Protein AF-A0A1F4TWG5-F1 (afdb_monomer)

Mean predicted aligned error: 4.15 Å

pLDDT: mean 94.38, std 5.53, range [50.0, 98.56]

Foldseek 3Di:
DFADQPAPCAPFFPPDPRSRHDQVVVQVVVVVVVCVVPVPDDRDDDQPDPFQQFFKDKWFFAQVLATGGAGPVRHHDRDQDGRRHDPLVSVLVNVVSVVCVVVQDGDDPRHFWTIWMWGAAPADQAIEIETEGQDPDDDVQVVVCVVCVVRHQKYWYAYDVDPDRDSDHHTDDMDGDQWTWYDALNFIATGGSPFDDDRGRSVRNVVLVVCCVVQVEAQAFEEEEECCFLNRNQLSCQVHYVAYEYEHQDPVSQVRNVVSCVRRVRPRYYYDHRHPVVCVVPDPDPGPYYHYDDPPVDDDD

Solvent-accessible surface area (backbone atoms only — not comparable to full-atom values): 16820 Å² total; per-residue (Å²): 128,80,37,82,46,87,54,95,53,60,91,49,44,79,78,59,90,58,51,43,41,51,71,66,55,50,51,50,58,51,39,58,56,44,40,76,77,37,77,86,61,75,83,78,81,77,63,96,57,92,49,46,45,39,32,60,49,72,26,32,42,18,67,82,38,31,40,17,41,44,33,93,84,68,47,56,43,66,54,74,70,56,67,40,38,39,69,70,55,31,50,53,50,50,51,48,34,51,50,26,52,77,69,60,55,14,7,60,103,69,37,49,38,40,27,44,31,41,38,40,33,88,75,37,102,24,24,26,40,36,42,30,23,53,54,94,70,90,71,73,56,66,64,52,33,71,73,38,55,93,75,26,57,12,38,25,36,26,35,30,78,59,93,65,97,61,88,56,54,54,77,78,50,69,44,82,33,62,44,33,42,35,58,57,81,93,38,56,38,77,42,47,74,78,57,90,70,75,47,35,57,74,51,45,40,51,49,53,49,51,49,47,64,76,62,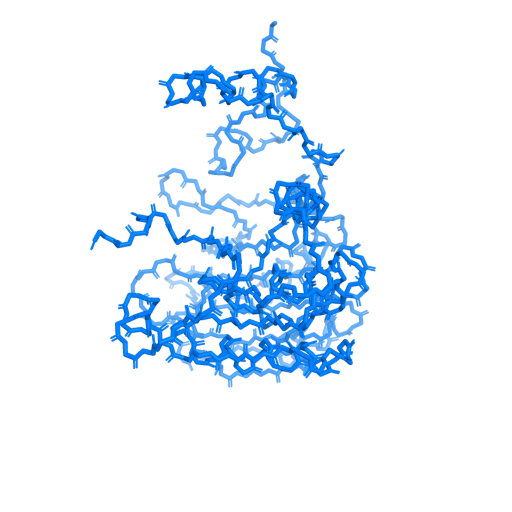61,75,41,61,81,32,32,36,35,20,36,56,26,49,57,28,70,63,45,60,70,47,38,91,48,31,53,31,25,38,32,24,24,58,53,60,73,32,46,53,45,21,51,52,28,29,56,73,60,71,48,82,45,64,48,76,47,81,31,51,60,77,58,48,63,72,75,44,92,76,86,57,74,44,77,47,78,61,61,60,95,91,50,77,86,131

Radius of gyration: 20.95 Å; Cα contacts (8 Å, |Δi|>4): 571; chains: 1; bounding box: 54×44×55 Å

Secondary structure (DSSP, 8-state):
-PPPPS-TTTTTSSS-TTTTS-HHHHHHHHHHHHHHH-TTPPPPPPPS-SSS-B-EEEEEE-TTS-EEEE-TTSPEEE-S--TTS-HHHHHHHHHHHHHHHHTT--BSSS-BEEEEEEEE-SSSS-EEEEEEESSS----HHHHHHHHTTT-SEEEEEE--SSS--S--EEEEEEE-SEEEEEETTEEEEEETTS---SBHHHHHHHHHHHHHHH---TT-EEEEET-TTTHHHHHHHTTSSEEEEEES-HHHHHHHHHHHHHTT--SEEEEES-HHHHHHHS----SEEEE---TT-S--

Structure (mmCIF, N/CA/C/O backbone):
data_AF-A0A1F4TWG5-F1
#
_entry.id   AF-A0A1F4TWG5-F1
#
loop_
_atom_site.group_PDB
_atom_site.id
_atom_site.type_symbol
_atom_site.label_atom_id
_atom_site.label_alt_id
_atom_site.label_comp_id
_atom_site.label_asym_id
_atom_site.label_entity_id
_atom_site.label_seq_id
_atom_site.pdbx_PDB_ins_code
_atom_site.Cartn_x
_atom_site.Cartn_y
_atom_site.Cartn_z
_atom_site.occupancy
_atom_site.B_iso_or_equiv
_atom_site.auth_seq_id
_atom_site.auth_comp_id
_atom_site.auth_asym_id
_atom_site.auth_atom_id
_atom_site.pdbx_PDB_model_num
ATOM 1 N N . MET A 1 1 ? 22.350 23.093 10.637 1.00 50.00 1 MET A N 1
ATOM 2 C CA . MET A 1 1 ? 22.899 23.187 9.259 1.00 50.00 1 MET A CA 1
ATOM 3 C C . MET A 1 1 ? 22.195 22.126 8.431 1.00 50.00 1 MET A C 1
ATOM 5 O O . MET A 1 1 ? 21.983 21.057 8.990 1.00 50.00 1 MET A O 1
ATOM 9 N N . PRO A 1 2 ? 21.806 22.388 7.171 1.00 70.12 2 PRO A N 1
ATOM 10 C CA . PRO A 1 2 ? 21.097 21.393 6.368 1.00 70.12 2 PRO A CA 1
ATOM 11 C C . PRO A 1 2 ? 21.925 20.107 6.254 1.00 70.12 2 PRO A C 1
ATOM 13 O O . PRO A 1 2 ? 23.123 20.157 5.970 1.00 70.12 2 PRO A O 1
ATOM 16 N N . GLN A 1 3 ? 21.288 18.967 6.514 1.00 86.06 3 GLN A N 1
ATOM 17 C CA . GLN A 1 3 ? 21.914 17.657 6.390 1.00 86.06 3 GLN A CA 1
ATOM 18 C C . GLN A 1 3 ? 22.109 17.330 4.905 1.00 86.06 3 GLN A C 1
ATOM 20 O O . GLN A 1 3 ? 21.237 17.599 4.076 1.00 86.06 3 GLN A O 1
ATOM 25 N N . GLN A 1 4 ? 23.239 16.711 4.555 1.00 91.62 4 GLN A N 1
ATOM 26 C CA . GLN A 1 4 ? 23.408 16.157 3.217 1.00 91.62 4 GLN A CA 1
ATOM 27 C C . GLN A 1 4 ? 22.440 14.973 3.035 1.00 91.62 4 GLN A C 1
ATOM 29 O O . GLN A 1 4 ? 22.526 14.003 3.795 1.00 91.62 4 GLN A O 1
ATOM 34 N N . PRO A 1 5 ? 21.527 15.018 2.048 1.00 94.12 5 PRO A N 1
ATOM 35 C CA . PRO A 1 5 ? 20.563 13.950 1.851 1.00 94.12 5 PRO A CA 1
ATOM 36 C C . PRO A 1 5 ? 21.281 12.653 1.451 1.00 94.12 5 PRO A C 1
ATOM 38 O O . PRO A 1 5 ? 22.107 12.674 0.537 1.00 94.12 5 PRO A O 1
ATOM 41 N N . PRO A 1 6 ? 20.960 11.507 2.079 1.00 94.38 6 PRO A N 1
ATOM 42 C CA . PRO A 1 6 ? 21.632 10.242 1.780 1.00 94.38 6 PRO A CA 1
ATOM 43 C C . PRO A 1 6 ? 21.227 9.661 0.419 1.00 94.38 6 PRO A C 1
ATOM 45 O O . PRO A 1 6 ? 21.932 8.822 -0.137 1.00 94.38 6 PRO A O 1
ATOM 48 N N . CYS A 1 7 ? 20.080 10.074 -0.127 1.00 95.44 7 CYS A N 1
ATOM 49 C CA . CYS A 1 7 ? 19.615 9.623 -1.432 1.00 95.44 7 CYS A CA 1
ATOM 50 C C . CYS A 1 7 ? 20.254 10.461 -2.551 1.00 95.44 7 CYS A C 1
ATOM 52 O O . CYS A 1 7 ? 20.014 11.672 -2.601 1.00 95.44 7 CYS A O 1
ATOM 54 N N . PRO A 1 8 ? 20.954 9.844 -3.522 1.00 94.94 8 PRO A N 1
ATOM 55 C CA . PRO A 1 8 ? 21.564 10.574 -4.637 1.00 94.94 8 PRO A CA 1
ATOM 56 C C . PRO A 1 8 ? 20.527 11.190 -5.593 1.00 94.94 8 PRO A C 1
ATOM 58 O O . PRO A 1 8 ? 20.862 12.029 -6.425 1.00 94.94 8 PRO A O 1
ATOM 61 N N . TYR A 1 9 ? 19.257 10.790 -5.481 1.00 95.00 9 TYR A N 1
ATOM 62 C CA . TYR A 1 9 ? 18.153 11.280 -6.309 1.00 95.00 9 TYR A CA 1
ATOM 63 C C . TYR A 1 9 ? 17.340 12.402 -5.642 1.00 95.00 9 TYR A C 1
ATOM 65 O O . TYR A 1 9 ? 16.304 12.809 -6.182 1.00 95.00 9 TYR A O 1
ATOM 73 N N . PHE A 1 10 ? 17.761 12.882 -4.465 1.00 94.56 10 PHE A N 1
ATOM 74 C CA . PHE A 1 10 ? 17.077 13.953 -3.740 1.00 94.56 10 PHE A CA 1
ATOM 75 C C . PHE A 1 10 ? 16.897 15.213 -4.604 1.00 94.56 10 PHE A C 1
ATOM 77 O O . PHE A 1 10 ? 17.731 15.543 -5.445 1.00 94.56 10 PHE A O 1
ATOM 84 N N . GLY A 1 11 ? 15.765 15.903 -4.440 1.00 90.31 11 GLY A N 1
ATOM 85 C CA . GLY A 1 11 ? 15.411 17.105 -5.209 1.00 90.31 11 GLY A CA 1
ATOM 86 C C . GLY A 1 11 ? 14.925 16.846 -6.643 1.00 90.31 11 GLY A C 1
ATOM 87 O O . GLY A 1 11 ? 14.206 17.681 -7.199 1.00 90.31 11 GLY A O 1
ATOM 88 N N . ARG A 1 12 ? 15.250 15.682 -7.221 1.00 92.25 12 ARG A N 1
ATOM 89 C CA . ARG A 1 12 ? 14.760 15.233 -8.535 1.00 92.25 12 ARG A CA 1
ATOM 90 C C . ARG A 1 12 ? 13.598 14.253 -8.413 1.00 92.25 12 ARG A C 1
ATOM 92 O O . ARG A 1 12 ? 12.578 14.430 -9.072 1.00 92.25 12 ARG A O 1
ATOM 99 N N . CYS A 1 13 ? 13.759 13.230 -7.576 1.00 89.94 13 CYS A N 1
ATOM 100 C CA . CYS A 1 13 ? 12.729 12.237 -7.296 1.00 89.94 13 CYS A CA 1
ATOM 101 C C . CYS A 1 13 ? 11.592 12.862 -6.476 1.00 89.94 13 CYS A C 1
ATOM 103 O O . CYS A 1 13 ? 11.842 13.472 -5.437 1.00 89.94 13 CYS A O 1
ATOM 105 N N . GLY A 1 14 ? 10.342 12.671 -6.908 1.00 79.81 14 GLY A N 1
ATOM 106 C CA . GLY A 1 14 ? 9.154 13.226 -6.246 1.00 79.81 14 GLY A CA 1
ATOM 107 C C . GLY A 1 14 ? 8.772 12.589 -4.901 1.00 79.81 14 GLY A C 1
ATOM 108 O O . GLY A 1 14 ? 7.702 12.891 -4.385 1.00 79.81 14 GLY A O 1
ATOM 109 N N . GLY A 1 15 ? 9.592 11.689 -4.346 1.00 82.25 15 GLY A N 1
ATOM 110 C CA . GLY A 1 15 ? 9.253 10.916 -3.145 1.00 82.25 15 GLY A CA 1
ATOM 111 C C . GLY A 1 15 ? 9.623 11.578 -1.811 1.00 82.25 15 GLY A C 1
ATOM 112 O O . GLY A 1 15 ? 8.766 11.781 -0.957 1.00 82.25 15 GLY A O 1
ATOM 113 N N . CYS A 1 16 ? 10.908 11.876 -1.590 1.00 92.12 16 CYS A N 1
ATOM 114 C CA . CYS A 1 16 ? 11.453 12.173 -0.255 1.00 92.12 16 CYS A CA 1
ATOM 115 C C . CYS A 1 16 ? 11.874 13.642 -0.108 1.00 92.12 16 CYS A C 1
ATOM 117 O O . CYS A 1 16 ? 13.058 13.956 -0.190 1.00 92.12 16 CYS A O 1
ATOM 119 N N . ALA A 1 17 ? 10.915 14.542 0.121 1.00 92.19 17 ALA A N 1
ATOM 120 C CA . ALA A 1 17 ? 11.150 15.991 0.088 1.00 92.19 17 ALA A CA 1
ATOM 121 C C . ALA A 1 17 ? 11.986 16.562 1.253 1.00 92.19 17 ALA A C 1
ATOM 123 O O . ALA A 1 17 ? 12.555 17.634 1.095 1.00 92.19 17 ALA A O 1
ATOM 124 N N . LEU A 1 18 ? 12.078 15.860 2.390 1.00 94.25 18 LEU A N 1
ATOM 125 C CA . LEU A 1 18 ? 12.696 16.383 3.621 1.00 94.25 18 LEU A CA 1
ATOM 126 C C . LEU A 1 18 ? 14.019 15.699 4.009 1.00 94.25 18 LEU A C 1
ATOM 128 O O . LEU A 1 18 ? 14.498 15.858 5.126 1.00 94.25 18 LEU A O 1
ATOM 132 N N . GLN A 1 19 ? 14.627 14.914 3.114 1.00 93.94 19 GLN A N 1
ATOM 133 C CA . GLN A 1 19 ? 15.889 14.213 3.411 1.00 93.94 19 GLN A CA 1
ATOM 134 C C . GLN A 1 19 ? 17.101 15.140 3.601 1.00 93.94 19 GLN A C 1
ATOM 136 O O . GLN A 1 19 ? 18.154 14.665 4.011 1.00 93.94 19 GLN A O 1
ATOM 141 N N . ASN A 1 20 ? 16.969 16.436 3.313 1.00 94.44 20 ASN A N 1
ATOM 142 C CA . ASN A 1 20 ? 17.967 17.466 3.612 1.00 94.44 20 ASN A CA 1
ATOM 143 C C . ASN A 1 20 ? 17.860 18.039 5.043 1.00 94.44 20 ASN A C 1
ATOM 145 O O . ASN A 1 20 ? 18.585 18.975 5.385 1.00 94.44 20 ASN A O 1
ATOM 149 N N . SER A 1 21 ? 16.950 17.513 5.862 1.00 94.31 21 SER A N 1
ATOM 150 C CA . SER A 1 21 ? 16.796 17.842 7.279 1.00 94.31 21 SER A CA 1
ATOM 151 C C . SER A 1 21 ? 17.056 16.608 8.132 1.00 94.31 21 SER A C 1
ATOM 153 O O . SER A 1 21 ? 16.728 15.485 7.730 1.00 94.31 21 SER A O 1
ATOM 155 N N . THR A 1 22 ? 17.593 16.828 9.331 1.00 95.38 22 THR A N 1
ATOM 156 C CA . THR A 1 22 ? 17.685 15.778 10.352 1.00 95.38 22 THR A CA 1
ATOM 157 C C . THR A 1 22 ? 16.298 15.251 10.697 1.00 95.38 22 THR A C 1
ATOM 159 O O . THR A 1 22 ? 15.295 15.935 10.504 1.00 95.38 22 THR A O 1
ATOM 162 N N . TYR A 1 23 ? 16.212 14.015 11.189 1.00 95.81 23 TYR A N 1
ATOM 163 C CA . TYR A 1 23 ? 14.908 13.421 11.474 1.00 95.81 23 TYR A CA 1
ATOM 164 C C . TYR A 1 23 ? 14.118 14.208 12.526 1.00 95.81 23 TYR A C 1
ATOM 166 O O . TYR A 1 23 ? 12.917 14.386 12.356 1.00 95.81 23 TYR A O 1
ATOM 174 N N . GLU A 1 24 ? 14.791 14.745 13.547 1.00 95.81 24 GLU A N 1
ATOM 175 C CA . GLU A 1 24 ? 14.145 15.595 14.553 1.00 95.81 24 GLU A CA 1
ATOM 176 C C . GLU A 1 24 ? 13.579 16.870 13.921 1.00 95.81 24 GLU A C 1
ATOM 178 O O . GLU A 1 24 ? 12.397 17.153 14.071 1.00 95.81 24 GLU A O 1
ATOM 183 N N . GLU A 1 25 ? 14.358 17.561 13.080 1.00 96.38 25 GLU A N 1
ATOM 184 C CA . GLU A 1 25 ? 13.866 18.731 12.340 1.00 96.38 25 GLU A CA 1
ATOM 185 C C . GLU A 1 25 ? 12.676 18.376 11.429 1.00 96.38 25 GLU A C 1
ATOM 187 O O . GLU A 1 25 ? 11.776 19.193 11.247 1.00 96.38 25 GLU A O 1
ATOM 192 N N . GLN A 1 26 ? 12.632 17.168 10.851 1.00 96.56 26 GLN A N 1
ATOM 193 C CA . GLN A 1 26 ? 11.466 16.714 10.080 1.00 96.56 26 GLN A CA 1
ATOM 194 C C . GLN A 1 26 ? 10.226 16.560 10.964 1.00 96.56 26 GLN A C 1
ATOM 196 O O . GLN A 1 26 ? 9.118 16.864 10.516 1.00 96.56 26 GLN A O 1
ATOM 201 N N . LEU A 1 27 ? 10.387 16.046 12.185 1.00 97.38 27 LEU A N 1
ATOM 202 C CA . LEU A 1 27 ? 9.298 15.929 13.149 1.00 97.38 27 LEU A CA 1
ATOM 203 C C . LEU A 1 27 ? 8.858 17.311 13.637 1.00 97.38 27 LEU A C 1
ATOM 205 O O . LEU A 1 27 ? 7.660 17.550 13.734 1.00 97.38 27 LEU A O 1
ATOM 209 N N . ASP A 1 28 ? 9.784 18.232 13.891 1.00 97.25 28 ASP A N 1
ATOM 210 C CA . ASP A 1 28 ? 9.491 19.607 14.316 1.00 97.25 28 ASP A CA 1
ATOM 211 C C . ASP A 1 28 ? 8.751 20.394 13.237 1.00 97.25 28 ASP A C 1
ATOM 213 O O . ASP A 1 28 ? 7.731 21.022 13.510 1.00 97.25 28 ASP A O 1
ATOM 217 N N . GLN A 1 29 ? 9.199 20.299 11.981 1.00 96.62 29 GLN A N 1
ATOM 218 C CA . GLN A 1 29 ? 8.519 20.932 10.848 1.00 96.62 29 GLN A CA 1
ATOM 219 C C . GLN A 1 29 ? 7.082 20.424 10.695 1.00 96.62 29 GLN A C 1
ATOM 221 O O . GLN A 1 29 ? 6.175 21.210 10.427 1.00 96.62 29 GLN A O 1
ATOM 226 N N . LYS A 1 30 ? 6.855 19.116 10.870 1.00 97.06 30 LYS A N 1
ATOM 227 C CA . LYS A 1 30 ? 5.503 18.543 10.830 1.00 97.06 30 LYS A CA 1
ATOM 228 C C . LYS A 1 30 ? 4.676 18.967 12.040 1.00 97.06 30 LYS A C 1
ATOM 230 O O . LYS A 1 30 ? 3.503 19.275 11.865 1.00 97.06 30 LYS A O 1
ATOM 235 N N . GLN A 1 31 ? 5.277 19.006 13.228 1.00 97.81 31 GLN A N 1
ATOM 236 C CA . GLN A 1 31 ? 4.601 19.430 14.451 1.00 97.81 31 GLN A CA 1
ATOM 237 C C . GLN A 1 31 ? 4.117 20.866 14.332 1.00 97.81 31 GLN A C 1
ATOM 239 O O . GLN A 1 31 ? 2.950 21.116 14.576 1.00 97.81 31 GLN A O 1
ATOM 244 N N . ALA A 1 32 ? 4.957 21.777 13.839 1.00 96.94 32 ALA A N 1
ATOM 245 C CA . ALA A 1 32 ? 4.578 23.173 13.659 1.00 96.94 32 ALA A CA 1
ATOM 246 C C . ALA A 1 32 ? 3.341 23.345 12.755 1.00 96.94 32 ALA A C 1
ATOM 248 O O . ALA A 1 32 ? 2.522 24.227 12.994 1.00 96.94 32 ALA A O 1
ATOM 249 N N . VAL A 1 33 ? 3.180 22.497 11.728 1.00 97.19 33 VAL A N 1
ATOM 250 C CA . VAL A 1 33 ? 1.968 22.485 10.887 1.00 97.19 33 VAL A CA 1
ATOM 251 C C . VAL A 1 33 ? 0.760 21.960 11.663 1.00 97.19 33 VAL A C 1
ATOM 253 O O . VAL A 1 33 ? -0.334 22.501 11.524 1.00 97.19 33 VAL A O 1
ATOM 256 N N . ILE A 1 34 ? 0.942 20.913 12.469 1.00 97.31 34 ILE A N 1
ATOM 257 C CA . ILE A 1 34 ? -0.127 20.349 13.294 1.00 97.31 34 ILE A CA 1
ATOM 258 C C . ILE A 1 34 ? -0.561 21.340 14.378 1.00 97.31 34 ILE A C 1
ATOM 260 O O . ILE A 1 34 ? -1.753 21.586 14.478 1.00 97.31 34 ILE A O 1
ATOM 264 N N . ASP A 1 35 ? 0.362 21.978 15.095 1.00 96.88 35 ASP A N 1
ATOM 265 C CA . ASP A 1 35 ? 0.068 22.951 16.157 1.00 96.88 35 ASP A CA 1
ATOM 266 C C . ASP A 1 35 ? -0.711 24.166 15.625 1.00 96.88 35 ASP A C 1
ATOM 268 O O . ASP A 1 35 ? -1.576 24.711 16.307 1.00 96.88 35 ASP A O 1
ATOM 272 N N . GLN A 1 36 ? -0.450 24.581 14.378 1.00 97.25 36 GLN A N 1
ATOM 273 C CA . GLN A 1 36 ? -1.211 25.651 13.720 1.00 97.25 36 GLN A CA 1
ATOM 274 C C . GLN A 1 36 ? -2.674 25.273 13.459 1.00 97.25 36 GLN A C 1
ATOM 276 O O . GLN A 1 36 ? -3.541 26.146 13.454 1.00 97.25 36 GLN A O 1
ATOM 281 N N . LEU A 1 37 ? -2.946 23.993 13.201 1.00 96.50 37 LEU A N 1
ATOM 282 C CA . LEU A 1 37 ? -4.287 23.480 12.910 1.00 96.50 37 LEU A CA 1
ATOM 283 C C . LEU A 1 37 ? -5.005 22.996 14.179 1.00 96.50 37 LEU A C 1
ATOM 285 O O . LEU A 1 37 ? -6.227 23.096 14.271 1.00 96.50 37 LEU A O 1
ATOM 289 N N . PHE A 1 38 ? -4.242 22.483 15.143 1.00 96.19 38 PHE A N 1
ATOM 290 C CA . PHE A 1 38 ? -4.681 21.823 16.367 1.00 96.19 38 PHE A CA 1
ATOM 291 C C . PHE A 1 38 ? -3.726 22.200 17.518 1.00 96.19 38 PHE A C 1
ATOM 293 O O . PHE A 1 38 ? -2.790 21.453 17.800 1.00 96.19 38 PHE A O 1
ATOM 300 N N . PRO A 1 39 ? -3.944 23.343 18.195 1.00 93.88 39 PRO A N 1
ATOM 301 C CA . PRO A 1 39 ? -3.014 23.865 19.204 1.00 93.88 39 PRO A CA 1
ATOM 302 C C . PRO A 1 39 ? -2.725 22.928 20.385 1.00 93.88 39 PRO A C 1
ATOM 304 O O . PRO A 1 39 ? -1.656 23.013 20.980 1.00 93.88 39 PRO A O 1
ATOM 307 N N . ASP A 1 40 ? -3.655 22.023 20.702 1.00 94.00 40 ASP A N 1
ATOM 308 C CA . ASP A 1 40 ? -3.536 21.058 21.803 1.00 94.00 40 ASP A CA 1
ATOM 309 C C . ASP A 1 40 ? -3.056 19.669 21.338 1.00 94.00 40 ASP A C 1
ATOM 311 O O . ASP A 1 40 ? -3.195 18.672 22.053 1.00 94.00 40 ASP A O 1
ATOM 315 N N . ALA A 1 41 ? -2.535 19.558 20.112 1.00 93.88 41 ALA A N 1
ATOM 316 C CA . ALA A 1 41 ? -2.055 18.290 19.587 1.00 93.88 41 ALA A CA 1
ATOM 317 C C . ALA A 1 41 ? -0.845 17.768 20.372 1.00 93.88 41 ALA A C 1
ATOM 319 O O . ALA A 1 41 ? 0.098 18.491 20.692 1.00 93.88 41 ALA A O 1
ATOM 320 N N . GLN A 1 42 ? -0.839 16.460 20.626 1.00 95.44 42 GLN A N 1
ATOM 321 C CA . GLN A 1 42 ? 0.323 15.792 21.200 1.00 95.44 42 GLN A CA 1
ATOM 322 C C . GLN A 1 42 ? 1.501 15.781 20.211 1.00 95.44 42 GLN A C 1
ATOM 324 O O . GLN A 1 42 ? 1.332 15.913 18.994 1.00 95.44 42 GLN A O 1
ATOM 329 N N . ARG A 1 43 ? 2.713 15.575 20.742 1.00 96.06 43 ARG A N 1
ATOM 330 C CA . ARG A 1 43 ? 3.934 15.429 19.940 1.00 96.06 43 ARG A CA 1
ATOM 331 C C . ARG A 1 43 ? 3.786 14.275 18.939 1.00 96.06 43 ARG A C 1
ATOM 333 O O . ARG A 1 43 ? 3.438 13.159 19.318 1.00 96.06 43 ARG A O 1
ATOM 340 N N . ILE A 1 44 ? 4.126 14.524 17.675 1.00 97.00 44 ILE A N 1
ATOM 341 C CA . ILE A 1 44 ? 4.178 13.508 16.622 1.00 97.00 44 ILE A CA 1
ATOM 342 C C . ILE A 1 44 ? 5.126 12.385 17.038 1.00 97.00 44 ILE A C 1
ATOM 344 O O . ILE A 1 44 ? 6.308 12.602 17.306 1.00 97.00 44 ILE A O 1
ATOM 348 N N . ILE A 1 45 ? 4.608 11.162 16.994 1.00 96.25 45 ILE A N 1
ATOM 349 C CA . ILE A 1 45 ? 5.388 9.952 17.221 1.00 96.25 45 ILE A CA 1
ATOM 350 C C . ILE A 1 45 ? 6.217 9.659 15.964 1.00 96.25 45 ILE A C 1
ATOM 352 O O . ILE A 1 45 ? 5.685 9.474 14.866 1.00 96.25 45 ILE A O 1
ATOM 356 N N . GLY A 1 46 ? 7.540 9.613 16.120 1.00 96.44 46 GLY A N 1
ATOM 357 C CA . GLY A 1 46 ? 8.456 9.249 15.044 1.00 96.44 46 GLY A CA 1
ATOM 358 C C . GLY A 1 46 ? 8.325 7.780 14.624 1.00 96.44 46 GLY A C 1
ATOM 359 O O . GLY A 1 46 ? 8.099 6.886 15.436 1.00 96.44 46 GLY A O 1
ATOM 360 N N . SER A 1 47 ? 8.527 7.512 13.335 1.00 95.75 47 SER A N 1
ATOM 361 C CA . SER A 1 47 ? 8.711 6.155 12.819 1.00 95.75 47 SER A CA 1
ATOM 362 C C . SER A 1 47 ? 9.987 5.553 13.397 1.00 95.75 47 SER A C 1
ATOM 364 O O . SER A 1 47 ? 11.060 6.146 13.281 1.00 95.75 47 SER A O 1
ATOM 366 N N . LYS A 1 48 ? 9.891 4.329 13.927 1.00 94.12 48 LYS A N 1
ATOM 367 C CA . LYS A 1 48 ? 11.058 3.575 14.417 1.00 94.12 48 LYS A CA 1
ATOM 368 C C . LYS A 1 48 ? 12.099 3.348 13.313 1.00 94.12 48 LYS A C 1
ATOM 370 O O . LYS A 1 48 ? 13.294 3.378 13.579 1.00 94.12 48 LYS A O 1
ATOM 375 N N . ASN A 1 49 ? 11.639 3.178 12.070 1.00 94.44 49 ASN A N 1
ATOM 376 C CA . ASN A 1 49 ? 12.483 2.980 10.893 1.00 94.44 49 ASN A CA 1
ATOM 377 C C . ASN A 1 49 ? 12.341 4.162 9.926 1.00 94.44 49 ASN A C 1
ATOM 379 O O . ASN A 1 49 ? 11.242 4.456 9.451 1.00 94.44 49 ASN A O 1
ATOM 383 N N . GLN A 1 50 ? 13.452 4.824 9.601 1.00 94.69 50 GLN A N 1
ATOM 384 C CA . GLN A 1 50 ? 13.487 5.956 8.656 1.00 94.69 50 GLN A CA 1
ATOM 385 C C . GLN A 1 50 ? 13.808 5.523 7.217 1.00 94.69 50 GLN A C 1
ATOM 387 O O . GLN A 1 50 ? 13.472 6.217 6.259 1.00 94.69 50 GLN A O 1
ATOM 392 N N . PHE A 1 51 ? 14.417 4.347 7.070 1.00 96.38 51 PHE A N 1
ATOM 393 C CA . PHE A 1 51 ? 14.786 3.718 5.805 1.00 96.38 51 PHE A CA 1
ATOM 394 C C . PHE A 1 51 ? 14.255 2.285 5.775 1.00 96.38 51 PHE A C 1
ATOM 396 O O . PHE A 1 51 ? 13.913 1.729 6.818 1.00 96.38 51 PHE A O 1
ATOM 403 N N . PHE A 1 52 ? 14.156 1.702 4.580 1.00 97.06 52 PHE A N 1
ATOM 404 C CA . PHE A 1 52 ? 13.749 0.307 4.346 1.00 97.06 52 PHE A CA 1
ATOM 405 C C . PHE A 1 52 ? 12.360 -0.084 4.893 1.00 97.06 52 PHE A C 1
ATOM 407 O O . PHE A 1 52 ? 11.995 -1.259 4.878 1.00 97.06 52 PHE A O 1
ATOM 414 N N . TYR A 1 53 ? 11.553 0.879 5.349 1.00 97.19 53 TYR A N 1
ATOM 415 C CA . TYR A 1 53 ? 10.244 0.628 5.957 1.00 97.19 53 TYR A CA 1
ATOM 416 C C . TYR A 1 53 ? 9.135 0.387 4.931 1.00 97.19 53 TYR A C 1
ATOM 418 O O . TYR A 1 53 ? 8.079 -0.135 5.283 1.00 97.19 53 TYR A O 1
ATOM 426 N N . ARG A 1 54 ? 9.330 0.811 3.677 1.00 97.69 54 ARG A N 1
ATOM 427 C CA . ARG A 1 54 ? 8.258 0.878 2.689 1.00 97.69 54 ARG A CA 1
ATOM 428 C C . ARG A 1 54 ? 8.024 -0.488 2.066 1.00 97.69 54 ARG A C 1
ATOM 430 O O . ARG A 1 54 ? 8.968 -1.132 1.629 1.00 97.69 54 ARG A O 1
ATOM 437 N N . ASN A 1 55 ? 6.773 -0.924 2.051 1.00 97.38 55 ASN A N 1
ATOM 438 C CA . ASN A 1 55 ? 6.369 -2.269 1.633 1.00 97.38 55 ASN A CA 1
ATOM 439 C C . ASN A 1 55 ? 5.746 -2.315 0.221 1.00 97.38 55 ASN A C 1
ATOM 441 O O . ASN A 1 55 ? 5.366 -3.374 -0.265 1.00 97.38 55 ASN A O 1
ATOM 445 N N . ARG A 1 56 ? 5.627 -1.155 -0.438 1.00 97.62 56 ARG A N 1
ATOM 446 C CA . ARG A 1 56 ? 5.083 -0.997 -1.788 1.00 97.62 56 ARG A CA 1
ATOM 447 C C . ARG A 1 56 ? 5.839 0.084 -2.549 1.00 97.62 56 ARG A C 1
ATOM 449 O O . ARG A 1 56 ? 5.972 1.211 -2.058 1.00 97.62 56 ARG A O 1
ATOM 456 N N . MET A 1 57 ? 6.249 -0.222 -3.772 1.00 96.50 57 MET A N 1
ATOM 457 C CA . MET A 1 57 ? 6.794 0.763 -4.702 1.00 96.50 57 MET A CA 1
ATOM 458 C C . MET A 1 57 ? 6.177 0.613 -6.079 1.00 96.50 57 MET A C 1
ATOM 460 O O . MET A 1 57 ? 6.018 -0.501 -6.566 1.00 96.50 57 MET A O 1
ATOM 464 N N . ASP A 1 58 ? 5.904 1.751 -6.707 1.00 96.19 58 ASP A N 1
ATOM 465 C CA . ASP A 1 58 ? 5.261 1.849 -8.008 1.00 96.19 58 ASP A CA 1
ATOM 466 C C . ASP A 1 58 ? 6.269 2.518 -8.955 1.00 96.19 58 ASP A C 1
ATOM 468 O O . ASP A 1 58 ? 6.303 3.745 -9.074 1.00 96.19 58 ASP A O 1
ATOM 472 N N . TYR A 1 59 ? 7.153 1.732 -9.574 1.00 96.00 59 TYR A N 1
ATOM 473 C CA . TYR A 1 59 ? 8.128 2.271 -10.522 1.00 96.00 59 TYR A CA 1
ATOM 474 C C . TYR A 1 59 ? 7.531 2.395 -11.914 1.00 96.00 59 TYR A C 1
ATOM 476 O O . TYR A 1 59 ? 6.872 1.483 -12.395 1.00 96.00 59 TYR A O 1
ATOM 484 N N . ALA A 1 60 ? 7.787 3.516 -12.574 1.00 95.44 60 ALA A N 1
ATOM 485 C CA . ALA A 1 60 ? 7.468 3.741 -13.970 1.00 95.44 60 ALA A CA 1
ATOM 486 C C . ALA A 1 60 ? 8.586 3.199 -14.867 1.00 95.44 60 ALA A C 1
ATOM 488 O O . ALA A 1 60 ? 9.770 3.375 -14.568 1.00 95.44 60 ALA A O 1
ATOM 489 N N . PHE A 1 61 ? 8.196 2.580 -15.977 1.00 95.56 61 PHE A N 1
ATOM 490 C CA . PHE A 1 61 ? 9.102 2.272 -17.079 1.00 95.56 61 PHE A CA 1
ATOM 491 C C . PHE A 1 61 ? 9.312 3.523 -17.940 1.00 95.56 61 PHE A C 1
ATOM 493 O O . PHE A 1 61 ? 8.366 4.276 -18.192 1.00 95.56 61 PHE A O 1
ATOM 500 N N . GLY A 1 62 ? 10.543 3.744 -18.397 1.00 94.06 62 GLY A N 1
ATOM 501 C CA . GLY A 1 62 ? 10.895 4.790 -19.353 1.00 94.06 62 GLY A CA 1
ATOM 502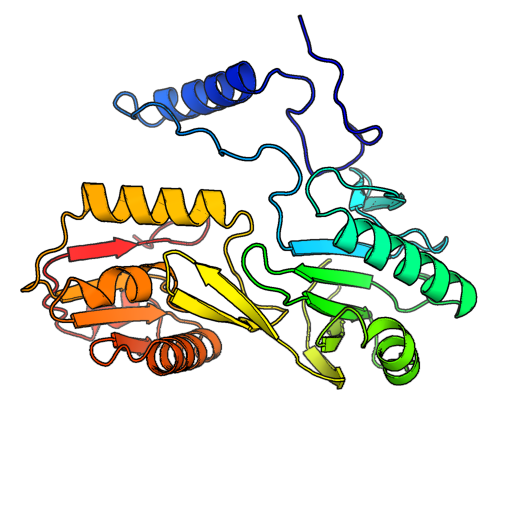 C C . GLY A 1 62 ? 11.162 4.263 -20.771 1.00 94.06 62 GLY A C 1
ATOM 503 O O . GLY A 1 62 ? 11.227 3.050 -20.994 1.00 94.06 62 GLY A O 1
ATOM 504 N N . PRO A 1 63 ? 11.309 5.174 -21.749 1.00 91.19 63 PRO A N 1
ATOM 505 C CA . PRO A 1 63 ? 11.557 4.825 -23.152 1.00 91.19 63 PRO A CA 1
ATOM 506 C C . PRO A 1 63 ? 12.964 4.276 -23.421 1.00 91.19 63 PRO A C 1
ATOM 508 O O . PRO A 1 63 ? 13.189 3.636 -24.442 1.00 91.19 63 PRO A O 1
ATOM 511 N N . ASP A 1 64 ? 13.897 4.506 -22.502 1.00 91.00 64 ASP A N 1
ATOM 512 C CA . ASP A 1 64 ? 15.301 4.085 -22.518 1.00 91.00 64 ASP A CA 1
ATOM 513 C C . ASP A 1 64 ? 15.560 2.868 -21.610 1.00 91.00 64 ASP A C 1
ATOM 515 O O . ASP A 1 64 ? 16.669 2.677 -21.111 1.00 91.00 64 ASP A O 1
ATOM 519 N N . PHE A 1 65 ? 14.523 2.063 -21.352 1.00 91.38 65 PHE A N 1
ATOM 520 C CA . PHE A 1 65 ? 14.540 0.941 -20.400 1.00 91.38 65 PHE A CA 1
ATOM 521 C C . PHE A 1 65 ? 14.858 1.349 -18.953 1.00 91.38 65 PHE A C 1
ATOM 523 O O . PHE A 1 65 ? 15.149 0.493 -18.112 1.00 91.38 65 PHE A O 1
ATOM 530 N N . SER A 1 66 ? 14.792 2.646 -18.633 1.00 93.69 66 SER A N 1
ATOM 531 C CA . SER A 1 66 ? 14.853 3.100 -17.250 1.00 93.69 66 SER A CA 1
ATOM 532 C C . SER A 1 66 ? 13.675 2.544 -16.454 1.00 93.69 66 SER A C 1
ATOM 534 O O . SER A 1 66 ? 12.561 2.378 -16.958 1.00 93.69 66 SER A O 1
ATOM 536 N N . LEU A 1 67 ? 13.934 2.251 -15.184 1.00 95.56 67 LEU A N 1
ATOM 537 C CA . LEU A 1 67 ? 12.915 1.841 -14.233 1.00 95.56 67 LEU A CA 1
ATOM 538 C C . LEU A 1 67 ? 13.127 2.641 -12.954 1.00 95.56 67 LEU A C 1
ATOM 540 O O . LEU A 1 67 ? 14.214 2.626 -12.372 1.00 95.56 67 LEU A O 1
ATOM 544 N N . GLY A 1 68 ? 12.112 3.388 -12.538 1.00 95.19 68 GLY A N 1
ATOM 545 C CA . GLY A 1 68 ? 12.226 4.208 -11.342 1.00 95.19 68 GLY A CA 1
ATOM 546 C C . GLY A 1 68 ? 11.057 5.156 -11.147 1.00 95.19 68 GLY A C 1
ATOM 547 O O . GLY A 1 68 ? 9.915 4.797 -11.404 1.00 95.19 68 GLY A O 1
ATOM 548 N N . LEU A 1 69 ? 11.308 6.353 -10.627 1.00 94.06 69 LEU A N 1
ATOM 549 C CA . LEU A 1 69 ? 10.248 7.288 -10.235 1.00 94.06 69 LEU A CA 1
ATOM 550 C C . LEU A 1 69 ? 10.197 8.491 -11.162 1.00 94.06 69 LEU A C 1
ATOM 552 O O . LEU A 1 69 ? 11.203 8.883 -11.753 1.00 94.06 69 LEU A O 1
ATOM 556 N N . ARG A 1 70 ? 9.013 9.096 -11.261 1.00 90.12 70 ARG A N 1
ATOM 557 C CA . ARG A 1 70 ? 8.841 10.304 -12.061 1.00 90.12 70 ARG A CA 1
ATOM 558 C C . ARG A 1 70 ? 9.533 11.505 -11.426 1.00 90.12 70 ARG A C 1
ATOM 560 O O . ARG A 1 70 ? 9.488 11.695 -10.207 1.00 90.12 70 ARG A O 1
ATOM 567 N N . ASP A 1 71 ? 10.145 12.321 -12.273 1.00 89.31 71 ASP A N 1
ATOM 568 C CA . ASP A 1 71 ? 10.578 13.667 -11.923 1.00 89.31 71 ASP A CA 1
ATOM 569 C C . ASP A 1 71 ? 9.425 14.682 -12.048 1.00 89.31 71 ASP A C 1
ATOM 571 O O . ASP A 1 71 ? 8.290 14.350 -12.407 1.00 89.31 71 ASP A O 1
ATOM 575 N N . LYS A 1 72 ? 9.724 15.955 -11.767 1.00 82.69 72 LYS A N 1
ATOM 576 C CA . LYS A 1 72 ? 8.758 17.064 -11.852 1.00 82.69 72 LYS A CA 1
ATOM 577 C C . LYS A 1 72 ? 8.206 17.292 -13.270 1.00 82.69 72 LYS A C 1
ATOM 579 O O . LYS A 1 72 ? 7.110 17.824 -13.407 1.00 82.69 72 LYS A O 1
ATOM 584 N N . ASN A 1 73 ? 8.933 16.864 -14.302 1.00 84.06 73 ASN A N 1
ATOM 585 C CA . ASN A 1 73 ? 8.585 17.004 -15.718 1.00 84.06 73 ASN A CA 1
ATOM 586 C C . ASN A 1 73 ? 7.980 15.716 -16.309 1.00 84.06 73 ASN A C 1
ATOM 588 O O . ASN A 1 73 ? 7.831 15.606 -17.524 1.00 84.06 73 ASN A O 1
ATOM 592 N N . ARG A 1 74 ? 7.605 14.748 -15.458 1.00 79.38 74 ARG A N 1
ATOM 593 C CA . ARG A 1 74 ? 7.071 13.421 -15.820 1.00 79.38 74 ARG A CA 1
ATOM 594 C C . ARG A 1 74 ? 8.066 12.484 -16.520 1.00 79.38 74 ARG A C 1
ATOM 596 O O . ARG A 1 74 ? 7.653 11.393 -16.926 1.00 79.38 74 ARG A O 1
ATOM 603 N N . GLY A 1 75 ? 9.342 12.855 -16.613 1.00 88.06 75 GLY A N 1
ATOM 604 C CA . GLY A 1 75 ? 10.417 11.961 -17.042 1.00 88.06 75 GLY A CA 1
ATOM 605 C C . GLY A 1 75 ? 10.672 10.870 -16.002 1.00 88.06 75 GLY A C 1
ATOM 606 O O . GLY A 1 75 ? 10.368 11.054 -14.825 1.00 88.06 75 GLY A O 1
ATOM 607 N N . VAL A 1 76 ? 11.206 9.722 -16.421 1.00 93.38 76 VAL A N 1
ATOM 608 C CA . VAL A 1 76 ? 11.546 8.622 -15.506 1.00 93.38 76 VAL A CA 1
ATOM 609 C C . VAL A 1 76 ? 12.999 8.767 -15.073 1.00 93.38 76 VAL A C 1
ATOM 611 O O . VAL A 1 76 ? 13.913 8.764 -15.891 1.00 93.38 76 VAL A O 1
ATOM 614 N N . ILE A 1 77 ? 13.222 8.901 -13.768 1.00 94.69 77 ILE A N 1
ATOM 615 C CA . ILE A 1 77 ? 14.556 8.814 -13.179 1.00 94.69 77 ILE A CA 1
ATOM 616 C C . ILE A 1 77 ? 14.856 7.336 -13.000 1.00 94.69 77 ILE A C 1
ATOM 618 O O . ILE A 1 77 ? 14.148 6.663 -12.255 1.00 94.69 77 ILE A O 1
ATOM 622 N N . ASN A 1 78 ? 15.915 6.840 -13.634 1.00 95.38 78 ASN A N 1
ATOM 623 C CA . ASN A 1 78 ? 16.394 5.487 -13.386 1.00 95.38 78 ASN A CA 1
ATOM 624 C C . ASN A 1 78 ? 16.905 5.379 -11.937 1.00 95.38 78 ASN A C 1
ATOM 626 O O . ASN A 1 78 ? 17.939 5.959 -11.598 1.00 95.38 78 ASN A O 1
ATOM 630 N N . ILE A 1 79 ? 16.169 4.669 -11.082 1.00 95.25 79 ILE A N 1
ATOM 631 C CA . ILE A 1 79 ? 16.514 4.488 -9.669 1.00 95.25 79 ILE A CA 1
ATOM 632 C C . ILE A 1 79 ? 17.236 3.150 -9.537 1.00 95.25 79 ILE A C 1
ATOM 634 O O . ILE A 1 79 ? 16.657 2.097 -9.777 1.00 95.25 79 ILE A O 1
ATOM 638 N N . GLU A 1 80 ? 18.511 3.172 -9.163 1.00 94.75 80 GLU A N 1
ATOM 639 C CA . GLU A 1 80 ? 19.283 1.945 -8.935 1.00 94.75 80 GLU A CA 1
ATOM 640 C C . GLU A 1 80 ? 19.005 1.340 -7.566 1.00 94.75 80 GLU A C 1
ATOM 642 O O . GLU A 1 80 ? 18.935 0.122 -7.433 1.00 94.75 80 GLU A O 1
ATOM 647 N N . ARG A 1 81 ? 18.832 2.198 -6.560 1.00 96.19 81 ARG A N 1
ATOM 648 C CA . ARG A 1 81 ? 18.549 1.798 -5.185 1.00 96.19 81 ARG A CA 1
ATOM 649 C C . ARG A 1 81 ? 17.691 2.853 -4.504 1.00 96.19 81 ARG A C 1
ATOM 651 O O . ARG A 1 81 ? 18.040 4.033 -4.480 1.00 96.19 81 ARG A O 1
ATOM 658 N N . CYS A 1 82 ? 16.567 2.435 -3.934 1.00 96.81 82 CYS A N 1
ATOM 659 C CA . CYS A 1 82 ? 15.707 3.279 -3.121 1.00 96.81 82 CYS A CA 1
ATOM 660 C C . CYS A 1 82 ? 15.893 2.943 -1.644 1.00 96.81 82 CYS A C 1
ATOM 662 O O . CYS A 1 82 ? 15.595 1.834 -1.214 1.00 96.81 82 CYS A O 1
ATOM 664 N N . LEU A 1 83 ? 16.298 3.939 -0.851 1.00 96.81 83 LEU A N 1
ATOM 665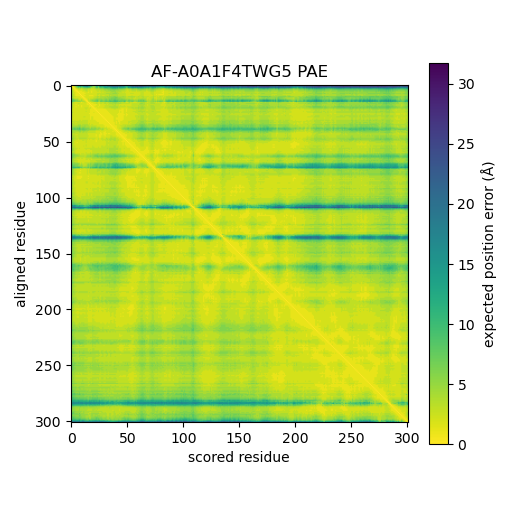 C CA . LEU A 1 83 ? 16.506 3.791 0.595 1.00 96.81 83 LEU A CA 1
ATOM 666 C C . LEU A 1 83 ? 15.207 3.554 1.389 1.00 96.81 83 LEU A C 1
ATOM 668 O O . LEU A 1 83 ? 15.254 3.417 2.604 1.00 96.81 83 LEU A O 1
ATOM 672 N N . LEU A 1 84 ? 14.037 3.541 0.741 1.00 96.88 84 LEU A N 1
ATOM 673 C CA . LEU A 1 84 ? 12.767 3.207 1.392 1.00 96.88 84 LEU A CA 1
ATOM 674 C C . LEU A 1 84 ? 12.380 1.733 1.233 1.00 96.88 84 LEU A C 1
ATOM 676 O O . LEU A 1 84 ? 11.661 1.219 2.084 1.00 96.88 84 LEU A O 1
ATOM 680 N N . MET A 1 85 ? 12.836 1.071 0.169 1.00 97.31 85 MET A N 1
ATOM 681 C CA . MET A 1 85 ? 12.545 -0.338 -0.126 1.00 97.31 85 MET A CA 1
ATOM 682 C C . MET A 1 85 ? 13.667 -1.224 0.398 1.00 97.31 85 MET A C 1
ATOM 684 O O . MET A 1 85 ? 14.806 -0.765 0.421 1.00 97.31 85 MET A O 1
ATOM 688 N N . SER A 1 86 ? 13.374 -2.470 0.791 1.00 97.38 86 SER A N 1
ATOM 689 C CA . SER A 1 86 ? 14.406 -3.410 1.257 1.00 97.38 86 SER A CA 1
ATOM 690 C C . SER A 1 86 ? 15.496 -3.656 0.203 1.00 97.38 86 SER A C 1
ATOM 692 O O . SER A 1 86 ? 15.286 -3.444 -0.994 1.00 97.38 86 SER A O 1
ATOM 694 N N . GLU A 1 87 ? 16.656 -4.165 0.625 1.00 97.38 87 GLU A N 1
ATOM 695 C CA . GLU A 1 87 ? 17.694 -4.586 -0.328 1.00 97.38 87 GLU A CA 1
ATOM 696 C C . GLU A 1 87 ? 17.197 -5.676 -1.277 1.00 97.38 87 GLU A C 1
ATOM 698 O O . GLU A 1 87 ? 17.418 -5.578 -2.480 1.00 97.38 87 GLU A O 1
ATOM 703 N N . SER A 1 88 ? 16.433 -6.650 -0.770 1.00 96.75 88 SER A N 1
ATOM 704 C CA . SER A 1 88 ? 15.839 -7.695 -1.612 1.00 96.75 88 SER A CA 1
ATOM 705 C C . SER A 1 88 ? 14.940 -7.094 -2.698 1.00 96.75 88 SER A C 1
ATOM 707 O O . SER A 1 88 ? 15.015 -7.491 -3.860 1.00 96.75 88 SER A O 1
ATOM 709 N N . SER A 1 89 ? 14.140 -6.084 -2.351 1.00 97.19 89 SER A N 1
ATOM 710 C CA . SER A 1 89 ? 13.326 -5.345 -3.316 1.00 97.19 89 SER A CA 1
ATOM 711 C C . SER A 1 89 ? 14.165 -4.568 -4.331 1.00 97.19 89 SER A C 1
ATOM 713 O O . SER A 1 89 ? 13.868 -4.604 -5.524 1.00 97.19 89 SER A O 1
ATOM 715 N N . ASN A 1 90 ? 15.226 -3.885 -3.891 1.00 97.88 90 ASN A N 1
ATOM 716 C CA . ASN A 1 90 ? 16.130 -3.172 -4.798 1.00 97.88 90 ASN A CA 1
ATOM 717 C C . ASN A 1 90 ? 16.803 -4.133 -5.795 1.00 97.88 90 ASN A C 1
ATOM 719 O O . ASN A 1 90 ? 16.856 -3.846 -6.990 1.00 97.88 90 ASN A O 1
ATOM 723 N N . GLU A 1 91 ? 17.246 -5.306 -5.339 1.00 97.69 91 GLU A N 1
ATOM 724 C CA . GLU A 1 91 ? 17.796 -6.354 -6.203 1.00 97.69 91 GLU A CA 1
ATOM 725 C C . GLU A 1 91 ? 16.766 -6.887 -7.203 1.00 97.69 91 GLU A C 1
ATOM 727 O O . GLU A 1 91 ? 17.074 -7.029 -8.388 1.00 97.69 91 GLU A O 1
ATOM 732 N N . LEU A 1 92 ? 15.538 -7.163 -6.750 1.00 97.69 92 LEU A N 1
ATOM 733 C CA . LEU A 1 92 ? 14.440 -7.613 -7.607 1.00 97.69 92 LEU A CA 1
ATOM 734 C C . LEU A 1 92 ? 14.164 -6.610 -8.731 1.00 97.69 92 LEU A C 1
ATOM 736 O O . LEU A 1 92 ? 14.033 -6.995 -9.894 1.00 97.69 92 LEU A O 1
ATOM 740 N N . PHE A 1 93 ? 14.151 -5.316 -8.416 1.00 96.56 93 PHE A N 1
ATOM 741 C CA . PHE A 1 93 ? 13.983 -4.274 -9.423 1.00 96.56 93 PHE A CA 1
ATOM 742 C C . PHE A 1 93 ? 15.189 -4.122 -10.351 1.00 96.56 93 PHE A C 1
ATOM 744 O O . PHE A 1 93 ? 15.003 -3.931 -11.554 1.00 96.56 93 PHE A O 1
ATOM 751 N N . ALA A 1 94 ? 16.417 -4.259 -9.847 1.00 97.06 94 ALA A N 1
ATOM 752 C CA . ALA A 1 94 ? 17.607 -4.268 -10.693 1.00 97.06 94 ALA A CA 1
ATOM 753 C C . ALA A 1 94 ? 17.570 -5.432 -11.701 1.00 97.06 94 ALA A C 1
ATOM 755 O O . ALA A 1 94 ? 17.857 -5.239 -12.886 1.00 97.06 94 ALA A O 1
ATOM 756 N N . GLN A 1 95 ? 17.144 -6.616 -11.253 1.00 97.25 95 GLN A N 1
ATOM 757 C CA . GLN A 1 95 ? 16.938 -7.778 -12.111 1.00 97.25 95 GLN A CA 1
ATOM 758 C C . GLN A 1 95 ? 15.809 -7.553 -13.123 1.00 97.25 95 GLN A C 1
ATOM 760 O O . GLN A 1 95 ? 15.973 -7.937 -14.283 1.00 97.25 95 GLN A O 1
ATOM 765 N N . LEU A 1 96 ? 14.688 -6.945 -12.717 1.00 97.44 96 LEU A N 1
ATOM 766 C CA . LEU A 1 96 ? 13.558 -6.640 -13.602 1.00 97.44 96 LEU A CA 1
ATOM 767 C C . LEU A 1 96 ? 13.954 -5.641 -14.691 1.00 97.44 96 LEU A C 1
ATOM 769 O O . LEU A 1 96 ? 13.612 -5.830 -15.852 1.00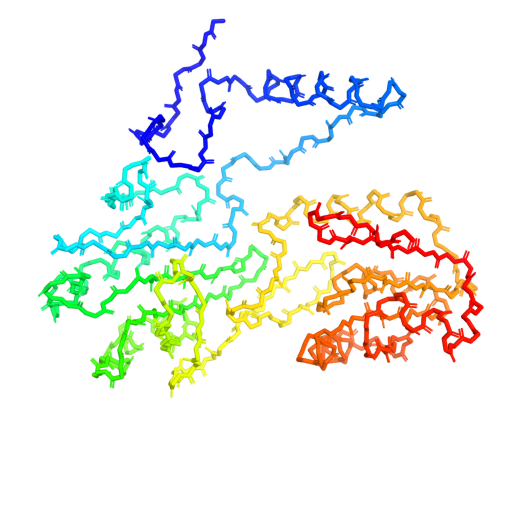 97.44 96 LEU A O 1
ATOM 773 N N . ARG A 1 97 ? 14.728 -4.614 -14.337 1.00 96.50 97 ARG A N 1
ATOM 774 C CA . ARG A 1 97 ? 15.275 -3.644 -15.292 1.00 96.50 97 ARG A CA 1
ATOM 775 C C . ARG A 1 97 ? 16.189 -4.308 -16.323 1.00 96.50 97 ARG A C 1
ATOM 777 O O . ARG A 1 97 ? 16.064 -4.028 -17.510 1.00 96.50 97 ARG A O 1
ATOM 784 N N . GLY A 1 98 ? 17.078 -5.206 -15.885 1.00 96.31 98 GLY A N 1
ATOM 785 C CA . GLY A 1 98 ? 17.919 -5.994 -16.795 1.00 96.31 98 GLY A CA 1
ATOM 786 C C . GLY A 1 98 ? 17.080 -6.832 -17.761 1.00 96.31 98 GLY A C 1
ATOM 787 O O . GLY A 1 98 ? 17.253 -6.730 -18.968 1.00 96.31 98 GLY A O 1
ATOM 788 N N . TYR A 1 99 ? 16.093 -7.559 -17.232 1.00 96.12 99 TYR A N 1
ATOM 789 C CA . TYR A 1 99 ? 15.161 -8.352 -18.035 1.00 96.12 99 TYR A CA 1
ATOM 790 C C . TYR A 1 99 ? 14.389 -7.508 -19.056 1.00 96.12 99 TYR A C 1
ATOM 792 O O . TYR A 1 99 ? 14.288 -7.885 -20.221 1.00 96.12 99 TYR A O 1
ATOM 800 N N . ALA A 1 100 ? 13.874 -6.348 -18.639 1.00 94.31 100 ALA A N 1
ATOM 801 C CA . ALA A 1 100 ? 13.139 -5.452 -19.519 1.00 94.31 100 ALA A CA 1
ATOM 802 C C . ALA A 1 100 ? 14.004 -4.974 -20.692 1.00 94.31 100 ALA A C 1
ATOM 804 O O . ALA A 1 100 ? 13.542 -4.974 -21.829 1.00 94.31 100 ALA A O 1
ATOM 805 N N . ARG A 1 101 ? 15.274 -4.639 -20.442 1.00 94.75 101 ARG A N 1
ATOM 806 C CA . ARG A 1 101 ? 16.230 -4.294 -21.499 1.00 94.75 101 ARG A CA 1
ATOM 807 C C . ARG A 1 101 ? 16.488 -5.473 -22.440 1.00 94.75 101 ARG A C 1
ATOM 809 O O . ARG A 1 101 ? 16.416 -5.297 -23.651 1.00 94.75 101 ARG A O 1
ATOM 816 N N . ASP A 1 102 ? 16.750 -6.659 -21.897 1.00 94.94 102 ASP A N 1
ATOM 817 C CA . ASP A 1 102 ? 17.098 -7.848 -22.689 1.00 94.94 102 ASP A CA 1
ATOM 818 C C . ASP A 1 102 ? 15.928 -8.314 -23.579 1.00 94.94 102 ASP A C 1
ATOM 820 O O . ASP A 1 102 ? 16.140 -8.834 -24.673 1.00 94.94 102 ASP A O 1
ATOM 824 N N . LYS A 1 103 ? 14.684 -8.092 -23.133 1.00 92.94 103 LYS A N 1
ATOM 825 C CA . LYS A 1 103 ? 13.447 -8.439 -23.856 1.00 92.94 103 LYS A CA 1
ATOM 826 C C . LYS A 1 103 ? 12.852 -7.284 -24.670 1.00 92.94 103 LYS A C 1
ATOM 828 O O . LYS A 1 103 ? 11.799 -7.459 -25.275 1.00 92.94 103 LYS A O 1
ATOM 833 N N . GLY A 1 104 ? 13.481 -6.107 -24.682 1.00 92.00 104 GLY A N 1
ATOM 834 C CA . GLY A 1 104 ? 12.967 -4.942 -25.410 1.00 92.00 104 GLY A CA 1
ATOM 835 C C . GLY A 1 104 ? 11.670 -4.349 -24.833 1.00 92.00 104 GLY A C 1
ATOM 836 O O . GLY A 1 104 ? 10.909 -3.707 -25.552 1.00 92.00 104 GLY A O 1
ATOM 837 N N . LEU A 1 105 ? 11.405 -4.536 -23.538 1.00 91.12 105 LEU A N 1
ATOM 838 C CA . LEU A 1 105 ? 10.209 -4.053 -22.842 1.00 91.12 105 LEU A CA 1
ATOM 839 C C . LEU A 1 105 ? 10.376 -2.585 -22.404 1.00 91.12 105 LEU A C 1
ATOM 841 O O . LEU A 1 105 ? 10.690 -2.295 -21.249 1.00 91.12 105 LEU A O 1
ATOM 845 N N . ALA A 1 106 ? 10.164 -1.649 -23.330 1.00 89.94 106 ALA A N 1
ATOM 846 C CA . ALA A 1 106 ? 10.199 -0.203 -23.074 1.00 89.94 106 ALA A CA 1
ATOM 847 C C . ALA A 1 106 ? 8.800 0.411 -22.855 1.00 89.94 106 ALA A C 1
ATOM 849 O O . ALA A 1 106 ? 7.768 -0.195 -23.161 1.00 89.94 106 ALA A O 1
ATOM 850 N N . ALA A 1 107 ? 8.756 1.645 -22.346 1.00 89.19 107 ALA A N 1
ATOM 851 C CA . ALA A 1 107 ? 7.544 2.469 -22.297 1.00 89.19 107 ALA A CA 1
ATOM 852 C C . ALA A 1 107 ? 7.510 3.505 -23.429 1.00 89.19 107 ALA A C 1
ATOM 854 O O . ALA A 1 107 ? 8.556 4.035 -23.765 1.00 89.19 107 ALA A O 1
ATOM 855 N N . TYR A 1 108 ? 6.314 3.888 -23.902 1.00 77.12 108 TYR A N 1
ATOM 856 C CA . TYR A 1 108 ? 6.029 5.030 -24.801 1.00 77.12 108 TYR A CA 1
ATOM 857 C C . TYR A 1 108 ? 6.786 5.059 -26.144 1.00 77.12 108 TYR A C 1
ATOM 859 O O . TYR A 1 108 ? 8.004 5.030 -26.173 1.00 77.12 108 TYR A O 1
ATOM 867 N N . ARG A 1 109 ? 6.090 5.250 -27.279 1.00 73.69 109 ARG A N 1
ATOM 868 C CA . ARG A 1 109 ? 6.629 5.241 -28.671 1.00 73.69 109 ARG A CA 1
ATOM 869 C C . ARG A 1 109 ? 7.347 3.948 -29.102 1.00 73.69 109 ARG A C 1
ATOM 871 O O . ARG A 1 109 ? 7.189 3.558 -30.249 1.00 73.69 109 ARG A O 1
ATOM 878 N N . SER A 1 110 ? 8.091 3.296 -28.215 1.00 68.88 110 SER A N 1
ATOM 879 C CA . SER A 1 110 ? 8.865 2.072 -28.424 1.00 68.88 110 SER A CA 1
ATOM 880 C C . SER A 1 110 ? 8.302 0.858 -27.680 1.00 68.88 110 SER A C 1
ATOM 882 O O . SER A 1 110 ? 8.792 -0.246 -27.889 1.00 68.88 110 SER A O 1
ATOM 884 N N . GLY A 1 111 ? 7.277 1.019 -26.834 1.00 84.88 111 GLY A N 1
ATOM 885 C CA . GLY A 1 111 ? 6.659 -0.113 -26.147 1.00 84.88 111 GLY A CA 1
ATOM 886 C C . GLY A 1 111 ? 5.439 0.236 -25.297 1.00 84.88 111 GLY A C 1
ATOM 887 O O . GLY A 1 111 ? 4.987 1.385 -25.243 1.00 84.88 111 GLY A O 1
ATOM 888 N N . ILE A 1 112 ? 4.890 -0.797 -24.659 1.00 91.75 112 ILE A N 1
ATOM 889 C CA . ILE A 1 112 ? 3.593 -0.777 -23.966 1.00 91.75 112 ILE A CA 1
ATOM 890 C C . ILE A 1 112 ? 3.726 -0.704 -22.443 1.00 91.75 112 ILE A C 1
ATOM 892 O O . ILE A 1 112 ? 2.718 -0.680 -21.742 1.00 91.75 112 ILE A O 1
ATOM 896 N N . MET A 1 113 ? 4.947 -0.709 -21.907 1.00 94.69 113 MET A N 1
ATOM 897 C CA . MET A 1 113 ? 5.167 -0.770 -20.465 1.00 94.69 113 MET A CA 1
ATOM 898 C C . MET A 1 113 ? 4.738 0.537 -19.794 1.00 94.69 113 MET A C 1
ATOM 900 O O . MET A 1 113 ? 4.942 1.625 -20.331 1.00 94.69 113 MET A O 1
ATOM 904 N N . ARG A 1 114 ? 4.148 0.440 -18.599 1.00 94.75 114 ARG A N 1
ATOM 905 C CA . ARG A 1 114 ? 3.766 1.602 -17.783 1.00 94.75 114 ARG A CA 1
ATOM 906 C C . ARG A 1 114 ? 4.441 1.576 -16.429 1.00 94.75 114 ARG A C 1
ATOM 908 O O . ARG A 1 114 ? 5.267 2.439 -16.152 1.00 94.75 114 ARG A O 1
ATOM 915 N N . HIS A 1 115 ? 4.106 0.585 -15.607 1.00 96.75 115 HIS A N 1
ATOM 916 C CA . HIS A 1 115 ? 4.602 0.496 -14.239 1.00 96.75 115 HIS A CA 1
ATOM 917 C C . HIS A 1 115 ? 4.982 -0.932 -13.864 1.00 96.75 115 HIS A C 1
ATOM 919 O O . HIS A 1 115 ? 4.375 -1.885 -14.338 1.00 96.75 115 HIS A O 1
ATOM 925 N N . ALA A 1 116 ? 5.951 -1.071 -12.972 1.00 97.38 116 ALA A N 1
ATOM 926 C CA . ALA A 1 116 ? 6.159 -2.258 -12.168 1.00 97.38 116 ALA A CA 1
ATOM 927 C C . ALA A 1 116 ? 5.855 -1.892 -10.717 1.00 97.38 116 ALA A C 1
ATOM 929 O O . ALA A 1 116 ? 6.542 -1.062 -10.117 1.00 97.38 116 ALA A O 1
ATOM 930 N N . VAL A 1 117 ? 4.815 -2.503 -10.162 1.00 98.06 117 VAL A N 1
ATOM 931 C CA . VAL A 1 117 ? 4.485 -2.392 -8.746 1.00 98.06 117 VAL A CA 1
ATOM 932 C C . VAL A 1 117 ? 5.044 -3.611 -8.041 1.00 98.06 117 VAL A C 1
ATOM 934 O O . VAL A 1 117 ? 4.710 -4.737 -8.396 1.00 98.06 117 VAL A O 1
ATOM 937 N N . LEU A 1 118 ? 5.884 -3.390 -7.039 1.00 97.75 118 LEU A N 1
ATOM 938 C CA . LEU A 1 118 ? 6.323 -4.440 -6.130 1.00 97.75 118 LEU A CA 1
ATOM 939 C C . LEU A 1 118 ? 5.653 -4.222 -4.788 1.00 97.75 118 LEU A C 1
ATOM 941 O O . LEU A 1 118 ? 5.622 -3.096 -4.280 1.00 97.75 118 LEU A O 1
ATOM 945 N N . ARG A 1 119 ? 5.175 -5.314 -4.203 1.00 98.06 119 ARG A N 1
ATOM 946 C CA . ARG A 1 119 ? 4.785 -5.363 -2.799 1.00 98.06 119 ARG A CA 1
ATOM 947 C C . ARG A 1 119 ? 5.599 -6.417 -2.096 1.00 98.06 119 ARG A C 1
ATOM 949 O O . ARG A 1 119 ? 5.711 -7.520 -2.613 1.00 98.06 119 ARG A O 1
ATOM 956 N N . GLU A 1 120 ? 6.133 -6.076 -0.939 1.00 97.50 120 GLU A N 1
ATOM 957 C CA . GLU A 1 120 ? 6.839 -6.994 -0.055 1.00 97.50 120 GLU A CA 1
ATOM 958 C C . GLU A 1 120 ? 6.215 -6.938 1.330 1.00 97.50 120 GLU A C 1
ATOM 960 O O . GLU A 1 120 ? 5.833 -5.869 1.789 1.00 97.50 120 GLU A O 1
ATOM 965 N N . ALA A 1 121 ? 6.139 -8.067 2.011 1.00 97.81 121 ALA A N 1
ATOM 966 C CA . ALA A 1 121 ? 5.875 -8.100 3.429 1.00 97.81 121 ALA A CA 1
ATOM 967 C C . ALA A 1 121 ? 7.139 -7.745 4.214 1.00 97.81 121 ALA A C 1
ATOM 969 O O . ALA A 1 121 ? 8.265 -7.998 3.777 1.00 97.81 121 ALA A O 1
ATOM 970 N N . LYS A 1 122 ? 6.947 -7.136 5.380 1.00 97.12 122 LYS A N 1
ATOM 971 C CA . LYS A 1 122 ? 8.010 -6.783 6.322 1.00 97.12 122 LYS A CA 1
ATOM 972 C C . LYS A 1 122 ? 8.181 -7.835 7.400 1.00 97.12 122 LYS A C 1
ATOM 974 O O . LYS A 1 122 ? 9.313 -8.077 7.807 1.00 97.12 122 LYS A O 1
ATOM 979 N N . ASN A 1 123 ? 7.090 -8.477 7.809 1.00 96.94 123 ASN A N 1
ATOM 980 C CA . ASN A 1 123 ? 7.107 -9.478 8.871 1.00 96.94 123 ASN A CA 1
ATOM 981 C C . ASN A 1 123 ? 7.055 -10.914 8.326 1.00 96.94 123 ASN A C 1
ATOM 983 O O . ASN A 1 123 ? 7.394 -11.859 9.035 1.00 96.94 123 ASN A O 1
ATOM 987 N N . LEU A 1 124 ? 6.700 -11.092 7.049 1.00 96.81 124 LEU A N 1
ATOM 988 C CA . LEU A 1 124 ? 6.633 -12.390 6.374 1.00 96.81 124 LEU A CA 1
ATOM 989 C C . LEU A 1 124 ? 7.516 -12.425 5.122 1.00 96.81 124 LEU A C 1
ATOM 991 O O . LEU A 1 124 ? 7.834 -11.403 4.519 1.00 96.81 124 LEU A O 1
ATOM 995 N N . LYS A 1 125 ? 7.877 -13.633 4.673 1.00 94.38 125 LYS A N 1
ATOM 996 C CA . LYS A 1 125 ? 8.502 -13.839 3.356 1.00 94.38 125 LYS A CA 1
ATOM 997 C C . LYS A 1 125 ? 7.425 -13.888 2.278 1.00 94.38 125 LYS A C 1
ATOM 999 O O . LYS A 1 125 ? 7.142 -14.951 1.731 1.00 94.38 125 LYS A O 1
ATOM 1004 N N . SER A 1 126 ? 6.814 -12.737 2.015 1.00 97.44 126 SER A N 1
ATOM 1005 C CA . SER A 1 126 ? 5.815 -12.590 0.963 1.00 97.44 126 SER A CA 1
ATOM 1006 C C . SER A 1 126 ? 6.151 -11.406 0.059 1.00 97.44 126 SER A C 1
ATOM 1008 O O . SER A 1 126 ? 6.466 -10.328 0.539 1.00 97.44 126 SER A O 1
ATOM 1010 N N . THR A 1 127 ? 6.183 -11.578 -1.253 1.00 98.06 127 THR A N 1
ATOM 1011 C CA . THR A 1 127 ? 6.486 -10.555 -2.248 1.00 98.06 127 THR A CA 1
ATOM 1012 C C . THR A 1 127 ? 5.771 -10.897 -3.545 1.00 98.06 127 THR A C 1
ATOM 1014 O O . THR A 1 127 ? 5.814 -12.041 -3.999 1.00 98.06 127 THR A O 1
ATOM 1017 N N . VAL A 1 128 ? 5.145 -9.898 -4.160 1.00 98.25 128 VAL A N 1
ATOM 1018 C CA . VAL A 1 128 ? 4.478 -10.026 -5.458 1.00 98.25 128 VAL A CA 1
ATOM 1019 C C . VAL A 1 128 ? 4.796 -8.847 -6.364 1.00 98.25 128 VAL A C 1
ATOM 1021 O O . VAL A 1 128 ? 4.997 -7.717 -5.907 1.00 98.25 128 VAL A O 1
ATOM 1024 N N . PHE A 1 129 ? 4.796 -9.118 -7.664 1.00 97.44 129 PHE A N 1
ATOM 1025 C CA . PHE A 1 129 ? 4.877 -8.112 -8.711 1.00 97.44 129 PHE A CA 1
ATOM 1026 C C . PHE A 1 129 ? 3.527 -7.902 -9.386 1.00 97.44 129 PHE A C 1
ATOM 1028 O O . PHE A 1 129 ? 2.781 -8.849 -9.618 1.00 97.44 129 PHE A O 1
ATOM 1035 N N . ASN A 1 130 ? 3.266 -6.668 -9.801 1.00 98.25 130 ASN A N 1
ATOM 1036 C CA . ASN A 1 130 ? 2.282 -6.349 -10.822 1.00 98.25 130 ASN A CA 1
ATOM 1037 C C . ASN A 1 130 ? 2.939 -5.518 -11.923 1.00 98.25 130 ASN A C 1
ATOM 1039 O O . ASN A 1 130 ? 3.428 -4.414 -11.677 1.00 98.25 130 ASN A O 1
ATOM 1043 N N . ILE A 1 131 ? 2.953 -6.055 -13.135 1.00 97.75 131 ILE A N 1
ATOM 1044 C CA . ILE A 1 131 ? 3.446 -5.393 -14.332 1.00 97.75 131 ILE A CA 1
ATOM 1045 C C . ILE A 1 131 ? 2.260 -4.787 -15.064 1.00 97.75 131 ILE A C 1
ATOM 1047 O O . ILE A 1 131 ? 1.327 -5.482 -15.457 1.00 97.75 131 ILE A O 1
ATOM 1051 N N . LEU A 1 132 ? 2.308 -3.475 -15.256 1.00 96.56 132 LEU A N 1
ATOM 1052 C CA . LEU A 1 132 ? 1.269 -2.708 -15.915 1.00 96.56 132 LEU A CA 1
ATOM 1053 C C . LEU A 1 132 ? 1.683 -2.295 -17.312 1.00 96.56 132 LEU A C 1
ATOM 1055 O O . LEU A 1 132 ? 2.766 -1.743 -17.516 1.00 96.56 132 LEU A O 1
ATOM 1059 N N . THR A 1 133 ? 0.754 -2.470 -18.243 1.00 95.81 133 THR A N 1
ATOM 1060 C CA . THR A 1 133 ? 0.908 -2.084 -19.650 1.00 95.81 133 THR A CA 1
ATOM 1061 C C . THR A 1 133 ? -0.223 -1.157 -20.107 1.00 95.81 133 THR A C 1
ATOM 1063 O O . THR A 1 133 ? -1.242 -1.018 -19.427 1.00 95.81 133 THR A O 1
ATOM 1066 N N . SER A 1 134 ? -0.025 -0.459 -21.226 1.00 92.19 134 SER A N 1
ATOM 1067 C CA . SER A 1 134 ? -0.965 0.511 -21.807 1.00 92.19 134 SER A CA 1
ATOM 1068 C C . SER A 1 134 ? -1.844 -0.054 -22.924 1.00 92.19 134 SER A C 1
ATOM 1070 O O . SER A 1 134 ? -2.601 0.705 -23.523 1.00 92.19 134 SER A O 1
ATOM 1072 N N . SER A 1 135 ? -1.742 -1.347 -23.240 1.00 86.94 135 SER A N 1
ATOM 1073 C CA . SER A 1 135 ? -2.514 -1.987 -24.313 1.00 86.94 135 SER A CA 1
ATOM 1074 C C . SER A 1 135 ? -2.617 -3.494 -24.097 1.00 86.94 135 SER A C 1
ATOM 1076 O O . SER A 1 135 ? -1.843 -4.047 -23.322 1.00 86.94 135 SER A O 1
ATOM 1078 N N . GLU A 1 136 ? -3.520 -4.145 -24.831 1.00 79.12 136 GLU A N 1
ATOM 1079 C CA . GLU A 1 136 ? -3.755 -5.600 -24.811 1.00 79.12 136 GLU A CA 1
ATOM 1080 C C . GLU A 1 136 ? -2.714 -6.436 -25.572 1.00 79.12 136 GLU A C 1
ATOM 1082 O O . GLU A 1 136 ? -2.971 -7.596 -25.875 1.00 79.12 136 GLU A O 1
ATOM 1087 N N . GLY A 1 137 ? -1.541 -5.867 -25.875 1.00 76.25 137 GLY A N 1
ATOM 1088 C CA . GLY A 1 137 ? -0.426 -6.613 -26.465 1.00 76.25 137 GLY A CA 1
ATOM 1089 C C . GLY A 1 137 ? 0.082 -7.738 -25.558 1.00 76.25 137 GLY A C 1
ATOM 1090 O O . GLY A 1 137 ? -0.358 -7.884 -24.426 1.00 76.25 137 GLY A O 1
ATOM 1091 N N . GLU A 1 138 ? 1.038 -8.529 -26.027 1.00 83.19 138 GLU A N 1
ATOM 1092 C CA . GLU A 1 138 ? 1.547 -9.664 -25.254 1.00 83.19 138 GLU A CA 1
ATOM 1093 C C . GLU A 1 138 ? 2.655 -9.243 -24.278 1.00 83.19 138 GLU A C 1
ATOM 1095 O O . GLU A 1 138 ? 3.609 -8.552 -24.644 1.00 83.19 138 GLU A O 1
ATOM 1100 N N . LEU A 1 139 ? 2.550 -9.696 -23.027 1.00 91.31 139 LEU A N 1
ATOM 1101 C CA . LEU A 1 139 ? 3.632 -9.652 -22.049 1.00 91.31 139 LEU A CA 1
ATOM 1102 C C . LEU A 1 139 ? 4.120 -11.092 -21.814 1.00 91.31 139 LEU A C 1
ATOM 1104 O O . LEU A 1 139 ? 3.293 -11.943 -21.481 1.00 91.31 139 LEU A O 1
ATOM 1108 N N . PRO A 1 140 ? 5.431 -11.393 -21.921 1.00 92.94 140 PRO A N 1
ATOM 1109 C CA . PRO A 1 140 ? 5.972 -12.725 -21.642 1.00 92.94 140 PRO A CA 1
ATOM 1110 C C . PRO A 1 140 ? 5.980 -13.001 -20.127 1.00 92.94 140 PRO A C 1
ATOM 1112 O O . PRO A 1 140 ? 7.025 -13.041 -19.478 1.00 92.94 140 PRO A O 1
ATOM 1115 N N . LEU A 1 141 ? 4.790 -13.143 -19.539 1.00 95.00 141 LEU A N 1
ATOM 1116 C CA . LEU A 1 141 ? 4.601 -13.267 -18.096 1.00 95.00 141 LEU A CA 1
ATOM 1117 C C . LEU A 1 141 ? 5.134 -14.597 -17.559 1.00 95.00 141 LEU A C 1
ATOM 1119 O O . LEU A 1 141 ? 5.626 -14.633 -16.437 1.00 95.00 141 LEU A O 1
ATOM 1123 N N . LEU A 1 142 ? 5.060 -15.677 -18.346 1.00 96.31 142 LEU A N 1
ATOM 1124 C CA . LEU A 1 142 ? 5.612 -16.981 -17.964 1.00 96.31 142 LEU A CA 1
ATOM 1125 C C . LEU A 1 142 ? 7.138 -16.938 -17.836 1.00 96.31 142 LEU A C 1
ATOM 1127 O O . LEU A 1 142 ? 7.660 -17.383 -16.825 1.00 96.31 142 LEU A O 1
ATOM 1131 N N . ASP A 1 143 ? 7.836 -16.320 -18.789 1.00 96.75 143 ASP A N 1
ATOM 1132 C CA . ASP A 1 143 ? 9.294 -16.122 -18.732 1.00 96.75 143 ASP A CA 1
ATOM 1133 C C . ASP A 1 143 ? 9.687 -15.248 -17.526 1.00 96.75 143 ASP A C 1
ATOM 1135 O O . ASP A 1 143 ? 10.624 -15.546 -16.781 1.00 96.75 143 ASP A O 1
ATOM 1139 N N . LEU A 1 144 ? 8.894 -14.205 -17.248 1.00 95.88 144 LEU A N 1
ATOM 1140 C CA . LEU A 1 144 ? 9.070 -13.392 -16.047 1.00 95.88 144 LEU A CA 1
ATOM 1141 C C . LEU A 1 144 ? 8.842 -14.219 -14.767 1.00 95.88 144 LEU A C 1
ATOM 1143 O O . LEU A 1 144 ? 9.625 -14.137 -13.823 1.00 95.88 144 LEU A O 1
ATOM 1147 N N . TRP A 1 145 ? 7.799 -15.046 -14.727 1.00 97.62 145 TRP A N 1
ATOM 1148 C CA . TRP A 1 145 ? 7.513 -15.934 -13.603 1.00 97.62 145 TRP A CA 1
ATOM 1149 C C . TRP A 1 145 ? 8.626 -16.958 -13.379 1.00 97.62 145 TRP A C 1
ATOM 1151 O O . TRP A 1 145 ? 9.119 -17.071 -12.261 1.00 97.62 145 TRP A O 1
ATOM 1161 N N . GLU A 1 146 ? 9.084 -17.654 -14.417 1.00 97.31 146 GLU A N 1
ATOM 1162 C CA . GLU A 1 146 ? 10.186 -18.618 -14.329 1.00 97.31 146 GLU A CA 1
ATOM 1163 C C . GLU A 1 146 ? 11.438 -17.969 -13.736 1.00 97.31 146 GLU A C 1
ATOM 1165 O O . GLU A 1 146 ? 12.068 -18.525 -12.834 1.00 97.31 146 GLU A O 1
ATOM 1170 N N . ARG A 1 147 ? 11.733 -16.731 -14.145 1.00 96.25 147 ARG A N 1
ATOM 1171 C CA . ARG A 1 147 ? 12.876 -15.976 -13.634 1.00 96.25 147 ARG A CA 1
ATOM 1172 C C . ARG A 1 147 ? 12.745 -15.575 -12.166 1.00 96.25 147 ARG A C 1
ATOM 1174 O O . ARG A 1 147 ? 13.749 -15.573 -11.456 1.00 96.25 147 ARG A O 1
ATOM 1181 N N . PHE A 1 148 ? 11.549 -15.218 -11.702 1.00 97.00 148 PHE A N 1
ATOM 1182 C CA . PHE A 1 148 ? 11.350 -14.607 -10.380 1.00 97.00 148 PHE A CA 1
ATOM 1183 C C . PHE A 1 148 ? 10.675 -15.513 -9.339 1.00 97.00 148 PHE A C 1
ATOM 1185 O O . PHE A 1 148 ? 10.711 -15.180 -8.155 1.00 97.00 148 PHE A O 1
ATOM 1192 N N . SER A 1 149 ? 10.126 -16.664 -9.730 1.00 96.69 149 SER A N 1
ATOM 1193 C CA . SER A 1 149 ? 9.334 -17.572 -8.873 1.00 96.69 149 SER A CA 1
ATOM 1194 C C . SER A 1 149 ? 10.060 -18.071 -7.620 1.00 96.69 149 SER A C 1
ATOM 1196 O O . SER A 1 149 ? 9.431 -18.400 -6.619 1.00 96.69 149 SER A O 1
ATOM 1198 N N . HIS A 1 150 ? 11.394 -18.077 -7.631 1.00 95.69 150 HIS A N 1
ATOM 1199 C CA . HIS A 1 150 ? 12.214 -18.420 -6.468 1.00 95.69 150 HIS A CA 1
ATOM 1200 C C . HIS A 1 150 ? 12.300 -17.298 -5.409 1.00 95.69 150 HIS A C 1
ATOM 1202 O O . HIS A 1 150 ? 12.767 -17.542 -4.297 1.00 95.69 150 HIS A O 1
ATOM 1208 N N . ARG A 1 151 ? 11.874 -16.068 -5.734 1.00 96.00 151 ARG A N 1
ATOM 1209 C CA . ARG A 1 151 ? 11.914 -14.889 -4.841 1.00 96.00 151 ARG A CA 1
ATOM 1210 C C . ARG A 1 151 ? 10.545 -14.273 -4.572 1.00 96.00 151 ARG A C 1
ATOM 1212 O O . ARG A 1 151 ? 10.368 -13.663 -3.521 1.00 96.00 151 ARG A O 1
ATOM 1219 N N . VAL A 1 152 ? 9.605 -14.396 -5.506 1.00 97.69 152 VAL A N 1
ATOM 1220 C CA . VAL A 1 152 ? 8.253 -13.828 -5.401 1.00 97.69 152 VAL A CA 1
ATOM 1221 C C . VAL A 1 152 ? 7.216 -14.940 -5.484 1.00 97.69 152 VAL A C 1
ATOM 1223 O O . VAL A 1 152 ? 7.424 -15.932 -6.174 1.00 97.69 152 VAL A O 1
ATOM 1226 N N . GLN A 1 153 ? 6.084 -14.782 -4.803 1.00 97.75 153 GLN A N 1
ATOM 1227 C CA . GLN A 1 153 ? 5.000 -15.777 -4.829 1.00 97.75 153 GLN A CA 1
ATOM 1228 C C . GLN A 1 153 ? 4.036 -15.532 -5.983 1.00 97.75 153 GLN A C 1
ATOM 1230 O O . GLN A 1 153 ? 3.170 -16.361 -6.247 1.00 97.75 153 GLN A O 1
ATOM 1235 N N . GLY A 1 154 ? 4.182 -14.396 -6.660 1.00 98.19 154 GLY A N 1
ATOM 1236 C CA . GLY A 1 154 ? 3.220 -13.918 -7.624 1.00 98.19 154 GLY A CA 1
ATOM 1237 C C . GLY A 1 154 ? 3.797 -12.905 -8.589 1.00 98.19 154 GLY A C 1
ATOM 1238 O O . GLY A 1 154 ? 4.493 -11.970 -8.183 1.00 98.19 154 GLY A O 1
ATOM 1239 N N . VAL A 1 155 ? 3.472 -13.072 -9.865 1.00 98.38 155 VAL A N 1
ATOM 1240 C CA . VAL A 1 155 ? 3.671 -12.052 -10.889 1.00 98.38 155 VAL A CA 1
ATOM 1241 C C . VAL A 1 155 ? 2.352 -11.876 -11.628 1.00 98.38 155 VAL A C 1
ATOM 1243 O O . VAL A 1 155 ? 1.825 -12.805 -12.240 1.00 98.38 155 VAL A O 1
ATOM 1246 N N . VAL A 1 156 ? 1.818 -10.666 -11.547 1.00 98.44 156 VAL A N 1
ATOM 1247 C CA . VAL A 1 156 ? 0.542 -10.270 -12.133 1.00 98.44 156 VAL A CA 1
ATOM 1248 C C . VAL A 1 156 ? 0.805 -9.389 -13.342 1.00 98.44 156 VAL A C 1
ATOM 1250 O O . VAL A 1 156 ? 1.679 -8.523 -13.309 1.00 98.44 156 VAL A O 1
ATOM 1253 N N . TRP A 1 157 ? 0.035 -9.585 -14.403 1.00 98.00 157 TRP A N 1
ATOM 1254 C CA . TRP A 1 157 ? -0.048 -8.654 -15.517 1.00 98.00 157 TRP A CA 1
ATOM 1255 C C . TRP A 1 157 ? -1.384 -7.928 -15.475 1.00 98.00 157 TRP A C 1
ATOM 1257 O O . TRP A 1 157 ? -2.447 -8.553 -15.510 1.00 98.00 157 TRP A O 1
ATOM 1267 N N . SER A 1 158 ? -1.316 -6.600 -15.429 1.00 97.56 158 SER A N 1
ATOM 1268 C CA . SER A 1 158 ? -2.484 -5.734 -15.517 1.00 97.56 158 SER A CA 1
ATOM 1269 C C . SER A 1 158 ? -2.391 -4.764 -16.692 1.00 97.56 158 SER A C 1
ATOM 1271 O O . SER A 1 158 ? -1.308 -4.382 -17.151 1.00 97.56 158 SER A O 1
ATOM 1273 N N . ILE A 1 159 ? -3.547 -4.303 -17.155 1.00 95.75 159 ILE A N 1
ATOM 1274 C CA . ILE A 1 159 ? -3.652 -3.316 -18.225 1.00 95.75 159 ILE A CA 1
ATOM 1275 C C . ILE A 1 159 ? -4.354 -2.073 -17.704 1.00 95.75 159 ILE A C 1
ATOM 1277 O O . ILE A 1 159 ? -5.443 -2.134 -17.144 1.00 95.75 159 ILE A O 1
ATOM 1281 N N . ASN A 1 160 ? -3.736 -0.918 -17.931 1.00 93.25 160 ASN A N 1
ATOM 1282 C CA . ASN A 1 160 ? -4.362 0.376 -17.720 1.00 93.25 160 ASN A CA 1
ATOM 1283 C C . ASN A 1 160 ? -4.477 1.100 -19.067 1.00 93.25 160 ASN A C 1
ATOM 1285 O O . ASN A 1 160 ? -3.502 1.692 -19.539 1.00 93.25 160 ASN A O 1
ATOM 1289 N N . LEU A 1 161 ? -5.677 1.075 -19.654 1.00 90.62 161 LEU A N 1
ATOM 1290 C CA . LEU A 1 161 ? -6.003 1.775 -20.905 1.00 90.62 161 LEU A CA 1
ATOM 1291 C C . LEU A 1 161 ? -6.328 3.265 -20.694 1.00 90.62 161 LEU A C 1
ATOM 1293 O O . LEU A 1 161 ? -6.442 4.021 -21.657 1.00 90.62 161 LEU A O 1
ATOM 1297 N N . SER A 1 162 ? -6.474 3.717 -19.444 1.00 89.06 162 SER A N 1
ATOM 1298 C CA . SER A 1 162 ? -6.760 5.121 -19.148 1.00 89.06 162 SER A CA 1
ATOM 1299 C C . SER A 1 162 ? -5.567 6.010 -19.519 1.00 89.06 162 SER A C 1
ATOM 1301 O O . SER A 1 162 ? -4.420 5.650 -19.231 1.00 89.06 162 SER A O 1
ATOM 1303 N N . PRO A 1 163 ? -5.788 7.226 -20.054 1.00 84.69 163 PRO A N 1
ATOM 1304 C CA . PRO A 1 163 ? -4.709 8.202 -20.209 1.00 84.69 163 PRO A CA 1
ATOM 1305 C C . PRO A 1 163 ? -4.119 8.633 -18.857 1.00 84.69 163 PRO A C 1
ATOM 1307 O O . PRO A 1 163 ? -2.997 9.135 -18.804 1.00 84.69 163 PRO A O 1
ATOM 1310 N N . ALA A 1 164 ? -4.844 8.421 -17.752 1.00 86.44 164 ALA A N 1
ATOM 1311 C CA . ALA A 1 164 ? -4.355 8.709 -16.415 1.00 86.44 164 ALA A CA 1
ATOM 1312 C C . ALA A 1 164 ? -3.153 7.828 -16.057 1.00 86.44 164 ALA A C 1
ATOM 1314 O O . ALA A 1 164 ? -3.127 6.619 -16.309 1.00 86.44 164 ALA A O 1
ATOM 1315 N N . ASP A 1 165 ? -2.165 8.440 -15.416 1.00 85.19 165 ASP A N 1
ATOM 1316 C CA . ASP A 1 165 ? -0.955 7.767 -14.972 1.00 85.19 165 ASP A CA 1
ATOM 1317 C C . ASP A 1 165 ? -1.193 7.004 -13.664 1.00 85.19 165 ASP A C 1
ATOM 1319 O O . ASP A 1 165 ? -0.871 7.464 -12.572 1.00 85.19 165 ASP A O 1
ATOM 1323 N N . ARG A 1 166 ? -1.865 5.858 -13.788 1.00 90.62 166 ARG A N 1
ATOM 1324 C CA . ARG A 1 166 ? -2.225 4.976 -12.674 1.00 90.62 166 ARG A CA 1
ATOM 1325 C C . ARG A 1 166 ? -1.389 3.700 -12.720 1.00 90.62 166 ARG A C 1
ATOM 1327 O O . ARG A 1 166 ? -1.114 3.161 -13.796 1.00 90.62 166 ARG A O 1
ATOM 1334 N N . SER A 1 167 ? -1.036 3.216 -11.537 1.00 92.81 167 SER A N 1
ATOM 1335 C CA . SER A 1 167 ? -0.278 1.987 -11.275 1.00 92.81 167 SER A CA 1
ATOM 1336 C C . SER A 1 167 ? -1.178 0.800 -10.890 1.00 92.81 167 SER A C 1
ATOM 1338 O O . SER A 1 167 ? -0.737 -0.156 -10.261 1.00 92.81 167 SER A O 1
ATOM 1340 N N . TYR A 1 168 ? -2.451 0.854 -11.279 1.00 94.62 168 TYR A N 1
ATOM 1341 C CA . TYR A 1 168 ? -3.444 -0.215 -11.151 1.00 94.62 168 TYR A CA 1
ATOM 1342 C C . TYR A 1 168 ? -4.274 -0.290 -12.445 1.00 94.62 168 TYR A C 1
ATOM 1344 O O . TYR A 1 168 ? -4.262 0.660 -13.237 1.00 94.62 168 TYR A O 1
ATOM 1352 N N . GLY A 1 169 ? -4.956 -1.409 -12.681 1.00 95.19 169 GLY A N 1
ATOM 1353 C CA . GLY A 1 169 ? -5.692 -1.672 -13.919 1.00 95.19 169 GLY A CA 1
ATOM 1354 C C . GLY A 1 169 ? -6.305 -3.072 -13.954 1.00 95.19 169 GLY A C 1
ATOM 1355 O O . GLY A 1 169 ? -6.212 -3.817 -12.983 1.00 95.19 169 GLY A O 1
ATOM 1356 N N . ASP A 1 170 ? -6.896 -3.455 -15.078 1.00 95.25 170 ASP A N 1
ATOM 1357 C CA . ASP A 1 170 ? -7.568 -4.748 -15.212 1.00 95.25 170 ASP A CA 1
ATOM 1358 C C . ASP A 1 170 ? -6.540 -5.881 -15.218 1.00 95.25 170 ASP A C 1
ATOM 1360 O O . ASP A 1 170 ? -5.626 -5.884 -16.046 1.00 95.25 170 ASP A O 1
ATOM 1364 N N . ILE A 1 171 ? -6.677 -6.841 -14.301 1.00 96.38 171 ILE A N 1
ATOM 1365 C CA . ILE A 1 171 ? -5.815 -8.028 -14.253 1.00 96.38 171 ILE A CA 1
ATOM 1366 C C . ILE A 1 171 ? -6.144 -8.913 -15.457 1.00 96.38 171 ILE A C 1
ATOM 1368 O O . ILE A 1 171 ? -7.288 -9.329 -15.629 1.00 96.38 171 ILE A O 1
ATOM 1372 N N . LYS A 1 172 ? -5.140 -9.210 -16.285 1.00 96.50 172 LYS A N 1
ATOM 1373 C CA . LYS A 1 172 ? -5.288 -10.083 -17.461 1.00 96.50 172 LYS A CA 1
ATOM 1374 C C . LYS A 1 172 ? -4.741 -11.477 -17.222 1.00 96.50 172 LYS A C 1
ATOM 1376 O O . LYS A 1 172 ? -5.316 -12.445 -17.708 1.00 96.50 172 LYS A O 1
ATOM 1381 N N . GLN A 1 173 ? -3.645 -11.582 -16.477 1.00 97.12 173 GLN A N 1
ATOM 1382 C CA . GLN A 1 173 ? -3.011 -12.863 -16.195 1.00 97.12 173 GLN A CA 1
ATOM 1383 C C . GLN A 1 173 ? -2.295 -12.833 -14.845 1.00 97.12 173 GLN A C 1
ATOM 1385 O O . GLN A 1 173 ? -1.751 -11.807 -14.431 1.00 97.12 173 GLN A O 1
ATOM 1390 N N . VAL A 1 174 ? -2.283 -13.983 -14.175 1.00 98.19 174 VAL A N 1
ATOM 1391 C CA . VAL A 1 174 ? -1.598 -14.215 -12.903 1.00 98.19 174 VAL A CA 1
ATOM 1392 C C . VAL A 1 174 ? -0.761 -15.484 -13.030 1.00 98.19 174 VAL A C 1
ATOM 1394 O O . VAL A 1 174 ? -1.267 -16.518 -13.463 1.00 98.19 174 VAL A O 1
ATOM 1397 N N . CYS A 1 175 ? 0.506 -15.411 -12.630 1.00 98.31 175 CYS A N 1
ATOM 1398 C CA . CYS A 1 175 ? 1.359 -16.571 -12.390 1.00 98.31 175 CYS A CA 1
ATOM 1399 C C . CYS A 1 175 ? 1.696 -16.625 -10.895 1.00 98.31 175 CYS A C 1
ATOM 1401 O O . CYS A 1 175 ? 2.219 -15.652 -10.352 1.00 98.31 175 CYS A O 1
ATOM 1403 N N . GLY A 1 176 ? 1.397 -17.743 -10.230 1.00 97.81 176 GLY A N 1
ATOM 1404 C CA . GLY A 1 176 ? 1.498 -17.845 -8.772 1.00 97.81 176 GLY A CA 1
ATOM 1405 C C . GLY A 1 176 ? 0.294 -17.198 -8.081 1.00 97.81 176 GLY A C 1
ATOM 1406 O O . GLY A 1 176 ? -0.832 -17.647 -8.273 1.00 97.81 176 GLY A O 1
ATOM 1407 N N . GLN A 1 177 ? 0.531 -16.169 -7.268 1.00 97.00 177 GLN A N 1
ATOM 1408 C CA . GLN A 1 177 ? -0.480 -15.450 -6.484 1.00 97.00 177 GLN A CA 1
ATOM 1409 C C . GLN A 1 177 ? -0.677 -14.009 -6.983 1.00 97.00 177 GLN A C 1
ATOM 1411 O O . GLN A 1 177 ? 0.235 -13.391 -7.526 1.00 97.00 177 GLN A O 1
ATOM 1416 N N . ASP A 1 178 ? -1.856 -13.434 -6.760 1.00 97.00 178 ASP A N 1
ATOM 1417 C CA . ASP A 1 178 ? -2.160 -12.018 -7.018 1.00 97.00 178 ASP A CA 1
ATOM 1418 C C . ASP A 1 178 ? -2.247 -11.175 -5.735 1.00 97.00 178 ASP A C 1
ATOM 1420 O O . ASP A 1 178 ? -2.642 -10.006 -5.761 1.00 97.00 178 ASP A O 1
ATOM 1424 N N . TYR A 1 179 ? -1.827 -11.750 -4.612 1.00 96.88 179 TYR A N 1
ATOM 1425 C CA . TYR A 1 179 ? -1.783 -11.129 -3.298 1.00 96.88 179 TYR A CA 1
ATOM 1426 C C . TYR A 1 179 ? -0.461 -11.448 -2.599 1.00 96.88 179 TYR A C 1
ATOM 1428 O O . TYR A 1 179 ? 0.177 -12.459 -2.881 1.00 96.88 179 TYR A O 1
ATOM 1436 N N . TYR A 1 180 ? -0.070 -10.591 -1.660 1.00 97.00 180 TYR A N 1
ATOM 1437 C CA . TYR A 1 180 ? 0.950 -10.920 -0.666 1.00 97.00 180 TYR A CA 1
ATOM 1438 C C . TYR A 1 180 ? 0.299 -11.032 0.708 1.00 97.00 180 TYR A C 1
ATOM 1440 O O . TYR A 1 180 ? -0.804 -10.525 0.929 1.00 97.00 180 TYR A O 1
ATOM 1448 N N . GLU A 1 181 ? 0.973 -11.709 1.624 1.00 97.69 181 GLU A N 1
ATOM 1449 C CA . GLU A 1 181 ? 0.527 -11.839 3.002 1.00 97.69 181 GLU A CA 1
ATOM 1450 C C . GLU A 1 181 ? 1.451 -11.074 3.935 1.00 97.69 181 GLU A C 1
ATOM 1452 O O . GLU A 1 181 ? 2.668 -11.184 3.823 1.00 97.69 181 GLU A O 1
ATOM 1457 N N . GLU A 1 182 ? 0.873 -10.335 4.874 1.00 98.00 182 GLU A N 1
ATOM 1458 C CA . GLU A 1 182 ? 1.597 -9.541 5.866 1.00 98.00 182 GLU A CA 1
ATOM 1459 C C . GLU A 1 182 ? 1.100 -9.856 7.275 1.00 98.00 182 GLU A C 1
ATOM 1461 O O . GLU A 1 182 ? -0.050 -10.261 7.454 1.00 98.00 182 GLU A O 1
ATOM 1466 N N . GLU A 1 183 ? 1.951 -9.637 8.274 1.00 98.00 183 GLU A N 1
ATOM 1467 C CA . GLU A 1 183 ? 1.535 -9.604 9.675 1.00 98.00 183 GLU A CA 1
ATOM 1468 C C . GLU A 1 183 ? 1.455 -8.156 10.170 1.00 98.00 183 GLU A C 1
ATOM 1470 O O . GLU A 1 183 ? 2.400 -7.381 10.011 1.00 98.00 183 GLU A O 1
ATOM 1475 N N . LEU A 1 184 ? 0.325 -7.788 10.770 1.00 97.38 184 LEU A N 1
ATOM 1476 C CA . LEU A 1 184 ? 0.079 -6.470 11.344 1.00 97.38 184 LEU A CA 1
ATOM 1477 C C . LEU A 1 184 ? -0.623 -6.642 12.691 1.00 97.38 184 LEU A C 1
ATOM 1479 O O . LEU A 1 184 ? -1.693 -7.246 12.755 1.00 97.38 184 LEU A O 1
ATOM 1483 N N . ALA A 1 185 ? -0.030 -6.107 13.763 1.00 95.19 185 ALA A N 1
ATOM 1484 C CA . ALA A 1 185 ? -0.594 -6.170 15.116 1.00 95.19 185 ALA A CA 1
ATOM 1485 C C . ALA A 1 185 ? -0.933 -7.607 15.581 1.00 95.19 185 ALA A C 1
ATOM 1487 O O . ALA A 1 185 ? -1.935 -7.831 16.264 1.00 95.19 185 ALA A O 1
ATOM 1488 N N . GLY A 1 186 ? -0.092 -8.577 15.203 1.00 96.00 186 GLY A N 1
ATOM 1489 C CA . GLY A 1 186 ? -0.248 -9.997 15.542 1.00 96.00 186 GLY A CA 1
ATOM 1490 C C . GLY A 1 186 ? -1.314 -10.746 14.735 1.00 96.00 186 GLY A C 1
ATOM 1491 O O . GLY A 1 186 ? -1.618 -11.893 15.055 1.00 96.00 186 GLY A O 1
ATOM 1492 N N . LEU A 1 187 ? -1.891 -10.117 13.708 1.00 98.00 187 LEU A N 1
ATOM 1493 C CA . LEU A 1 187 ? -2.852 -10.727 12.792 1.00 98.00 187 LEU A CA 1
ATOM 1494 C C . LEU A 1 187 ? -2.253 -10.848 11.392 1.00 98.00 187 LEU A C 1
ATOM 1496 O O . LEU A 1 187 ? -1.484 -9.992 10.955 1.00 98.00 187 LEU A O 1
ATOM 1500 N N . ARG A 1 188 ? -2.639 -11.893 10.663 1.00 98.12 188 ARG A N 1
ATOM 1501 C CA . ARG A 1 188 ? -2.209 -12.135 9.283 1.00 98.12 188 ARG A CA 1
ATOM 1502 C C . ARG A 1 188 ? -3.241 -11.599 8.302 1.00 98.12 188 ARG A C 1
ATOM 1504 O O . ARG A 1 188 ? -4.424 -11.884 8.435 1.00 98.12 188 ARG A O 1
ATOM 1511 N N . PHE A 1 189 ? -2.801 -10.882 7.282 1.00 98.12 189 PHE A N 1
ATOM 1512 C CA . PHE A 1 189 ? -3.672 -10.313 6.259 1.00 98.12 189 PHE A CA 1
ATOM 1513 C C . PHE A 1 189 ? -3.246 -10.806 4.884 1.00 98.12 189 PHE A C 1
ATOM 1515 O O . PHE A 1 189 ? -2.059 -10.799 4.573 1.00 98.12 189 PHE A O 1
ATOM 1522 N N . LYS A 1 190 ? -4.212 -11.191 4.048 1.00 97.12 190 LYS A N 1
ATOM 1523 C CA . LYS A 1 190 ? -4.052 -11.281 2.596 1.00 97.12 190 LYS A CA 1
ATOM 1524 C C . LYS A 1 190 ? -4.331 -9.910 1.996 1.00 97.12 190 LYS A C 1
ATOM 1526 O O . LYS A 1 190 ? -5.358 -9.295 2.288 1.00 97.12 190 LYS A O 1
ATOM 1531 N N . ILE A 1 191 ? -3.423 -9.434 1.152 1.00 96.25 191 ILE A N 1
ATOM 1532 C CA . ILE A 1 191 ? -3.518 -8.125 0.511 1.00 96.25 191 ILE A CA 1
ATOM 1533 C C . ILE A 1 191 ? -3.312 -8.288 -1.000 1.00 96.25 191 ILE A C 1
ATOM 1535 O O . ILE A 1 191 ? -2.180 -8.507 -1.445 1.00 96.25 191 ILE A O 1
ATOM 1539 N N . PRO A 1 192 ? -4.375 -8.146 -1.811 1.00 95.44 192 PRO A N 1
ATOM 1540 C CA . PRO A 1 192 ? -4.270 -8.138 -3.261 1.00 95.44 192 PRO A CA 1
ATOM 1541 C C . PRO A 1 192 ? -3.302 -7.066 -3.746 1.00 95.44 192 PRO A C 1
ATOM 1543 O O . PRO A 1 192 ? -3.196 -5.974 -3.174 1.00 95.44 192 PRO A O 1
ATOM 1546 N N . VAL A 1 193 ? -2.614 -7.349 -4.847 1.00 95.31 193 VAL A N 1
ATOM 1547 C CA . VAL A 1 193 ? -1.516 -6.514 -5.339 1.00 95.31 193 VAL A CA 1
ATOM 1548 C C . VAL A 1 193 ? -1.951 -5.075 -5.645 1.00 95.31 193 VAL A C 1
ATOM 1550 O O . VAL A 1 193 ? -1.168 -4.137 -5.481 1.00 95.31 193 VAL A O 1
ATOM 1553 N N . GLN A 1 194 ? -3.219 -4.866 -6.005 1.00 93.94 194 GLN A N 1
ATOM 1554 C CA . GLN A 1 194 ? -3.768 -3.545 -6.320 1.00 93.94 194 GLN A CA 1
ATOM 1555 C C . GLN A 1 194 ? -4.475 -2.851 -5.139 1.00 93.94 194 GLN A C 1
ATOM 1557 O O . GLN A 1 194 ? -4.716 -1.646 -5.214 1.00 93.94 194 GLN A O 1
ATOM 1562 N N . SER A 1 195 ? -4.754 -3.556 -4.036 1.00 91.31 195 SER A N 1
ATOM 1563 C CA . SER A 1 195 ? -5.516 -3.021 -2.895 1.00 91.31 195 SER A CA 1
ATOM 1564 C C . SER A 1 195 ? -4.705 -2.055 -2.034 1.00 91.31 195 SER A C 1
ATOM 1566 O O . SER A 1 195 ? -3.476 -2.111 -1.981 1.00 91.3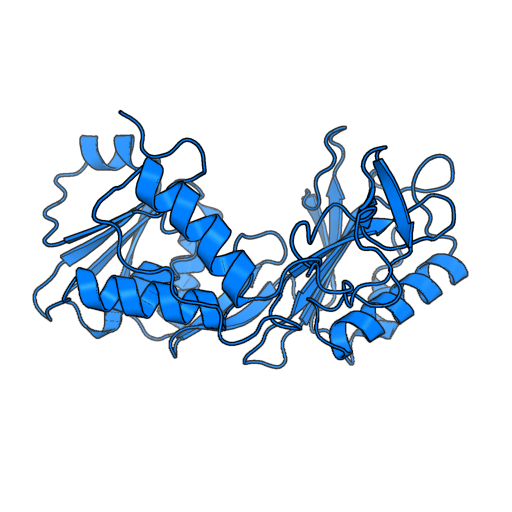1 195 SER A O 1
ATOM 1568 N N . PHE A 1 196 ? -5.365 -1.150 -1.316 1.00 90.62 196 PHE A N 1
ATOM 1569 C CA . PHE A 1 196 ? -4.671 -0.327 -0.328 1.00 90.62 196 PHE A CA 1
ATOM 1570 C C . PHE A 1 196 ? -4.223 -1.172 0.876 1.00 90.62 196 PHE A C 1
ATOM 1572 O O . PHE A 1 196 ? -4.914 -2.095 1.292 1.00 90.62 196 PHE A O 1
ATOM 1579 N N . PHE A 1 197 ? -3.048 -0.850 1.413 1.00 94.44 197 PHE A N 1
ATOM 1580 C CA . PHE A 1 197 ? -2.584 -1.295 2.726 1.00 94.44 197 PHE A CA 1
ATOM 1581 C C . PHE A 1 197 ? -1.531 -0.304 3.215 1.00 94.44 197 PHE A C 1
ATOM 1583 O O . PHE A 1 197 ? -0.870 0.348 2.394 1.00 94.44 197 PHE A O 1
ATOM 1590 N N . GLN A 1 198 ? -1.359 -0.187 4.529 1.00 95.31 198 GLN A N 1
ATOM 1591 C CA . GLN A 1 198 ? -0.413 0.769 5.092 1.00 95.31 198 GLN A CA 1
ATOM 1592 C C . GLN A 1 198 ? 1.010 0.477 4.608 1.00 95.31 198 GLN A C 1
ATOM 1594 O O . GLN A 1 198 ? 1.481 -0.659 4.656 1.00 95.31 198 GLN A O 1
ATOM 1599 N N . THR A 1 199 ? 1.698 1.512 4.111 1.00 96.31 199 THR A N 1
ATOM 1600 C CA . THR A 1 199 ? 2.994 1.313 3.436 1.00 96.31 199 THR A CA 1
ATOM 1601 C C . THR A 1 199 ? 4.183 1.172 4.381 1.00 96.31 199 THR A C 1
ATOM 1603 O O . THR A 1 199 ? 5.246 0.734 3.954 1.00 96.31 199 THR A O 1
ATOM 1606 N N . ASN A 1 200 ? 4.004 1.535 5.651 1.00 97.56 200 ASN A N 1
ATOM 1607 C CA . ASN A 1 200 ? 4.964 1.373 6.736 1.00 97.56 200 ASN A CA 1
ATOM 1608 C C . ASN A 1 200 ? 4.300 0.529 7.828 1.00 97.56 200 ASN A C 1
ATOM 1610 O O . ASN A 1 200 ? 3.460 1.049 8.558 1.00 97.56 200 ASN A O 1
ATOM 1614 N N . ILE A 1 201 ? 4.659 -0.752 7.927 1.00 97.12 201 ILE A N 1
ATOM 1615 C CA . ILE A 1 201 ? 4.008 -1.691 8.854 1.00 97.12 201 ILE A CA 1
ATOM 1616 C C . ILE A 1 201 ? 4.242 -1.301 10.307 1.00 97.12 201 ILE A C 1
ATOM 1618 O O . ILE A 1 201 ? 3.289 -1.181 11.063 1.00 97.12 201 ILE A O 1
ATOM 1622 N N . VAL A 1 202 ? 5.481 -0.973 10.672 1.00 96.19 202 VAL A N 1
ATOM 1623 C CA . VAL A 1 202 ? 5.808 -0.540 12.038 1.00 96.19 202 VAL A CA 1
ATOM 1624 C C . VAL A 1 202 ? 5.069 0.752 12.405 1.00 96.19 202 VAL A C 1
ATOM 1626 O O . VAL A 1 202 ? 4.618 0.922 13.535 1.00 96.19 202 VAL A O 1
ATOM 1629 N N . GLY A 1 203 ? 4.909 1.665 11.441 1.00 96.56 203 GLY A N 1
ATOM 1630 C CA . GLY A 1 203 ? 4.082 2.860 11.620 1.00 96.56 203 GLY A CA 1
ATOM 1631 C C . GLY A 1 203 ? 2.594 2.534 11.783 1.00 96.56 203 GLY A C 1
ATOM 1632 O O . GLY A 1 203 ? 1.932 3.121 12.631 1.00 96.56 203 GLY A O 1
ATOM 1633 N N . ALA A 1 204 ? 2.073 1.577 11.016 1.00 96.56 204 ALA A N 1
ATOM 1634 C CA . ALA A 1 204 ? 0.687 1.129 11.117 1.00 96.56 204 ALA A CA 1
ATOM 1635 C C . ALA A 1 204 ? 0.384 0.466 12.467 1.00 96.56 204 ALA A C 1
ATOM 1637 O O . ALA A 1 204 ? -0.663 0.725 13.051 1.00 96.56 204 ALA A O 1
ATOM 1638 N N . GLU A 1 205 ? 1.310 -0.333 13.000 1.00 97.06 205 GLU A N 1
ATOM 1639 C CA . GLU A 1 205 ? 1.190 -0.909 14.344 1.00 97.06 205 GLU A CA 1
ATOM 1640 C C . GLU A 1 205 ? 1.148 0.175 15.419 1.00 97.06 205 GLU A C 1
ATOM 1642 O O . GLU A 1 205 ? 0.347 0.084 16.346 1.00 97.06 205 GLU A O 1
ATOM 1647 N N . GLN A 1 206 ? 1.959 1.227 15.268 1.00 96.94 206 GLN A N 1
ATOM 1648 C CA . GLN A 1 206 ? 1.928 2.374 16.172 1.00 96.94 206 GLN A CA 1
ATOM 1649 C C . GLN A 1 206 ? 0.588 3.117 16.094 1.00 96.94 206 GLN A C 1
ATOM 1651 O O . GLN A 1 206 ? 0.034 3.458 17.133 1.00 96.94 206 GLN A O 1
ATOM 1656 N N . ILE A 1 207 ? 0.036 3.313 14.890 1.00 96.25 207 ILE A N 1
ATOM 1657 C CA . ILE A 1 207 ? -1.301 3.900 14.707 1.00 96.25 207 ILE A CA 1
ATOM 1658 C C . ILE A 1 207 ? -2.357 3.041 15.409 1.00 96.25 207 ILE A C 1
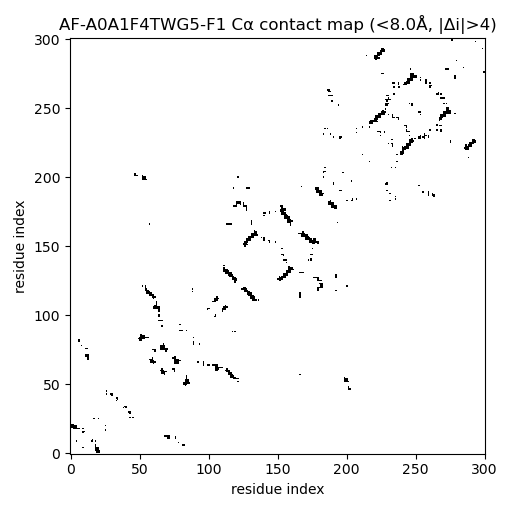ATOM 1660 O O . ILE A 1 207 ? -3.157 3.569 16.173 1.00 96.25 207 ILE A O 1
ATOM 1664 N N . ILE A 1 208 ? -2.344 1.721 15.206 1.00 97.06 208 ILE A N 1
ATOM 1665 C CA . ILE A 1 208 ? -3.294 0.802 15.851 1.00 97.06 208 ILE A CA 1
ATOM 1666 C C . ILE A 1 208 ? -3.149 0.839 17.377 1.00 97.06 208 ILE A C 1
ATOM 1668 O O . ILE A 1 208 ? -4.156 0.799 18.084 1.00 97.06 208 ILE A O 1
ATOM 1672 N N . ALA A 1 209 ? -1.923 0.924 17.898 1.00 96.56 209 ALA A N 1
ATOM 1673 C CA . ALA A 1 209 ? -1.679 1.051 19.330 1.00 96.56 209 ALA A CA 1
ATOM 1674 C C . ALA A 1 209 ? -2.258 2.361 19.891 1.00 96.56 209 ALA A C 1
ATOM 1676 O O . ALA A 1 209 ? -2.970 2.319 20.888 1.00 96.56 209 ALA A O 1
ATOM 1677 N N . THR A 1 210 ? -2.040 3.492 19.216 1.00 96.81 210 THR A N 1
ATOM 1678 C CA . THR A 1 210 ? -2.614 4.789 19.611 1.00 96.81 210 THR A CA 1
ATOM 1679 C C . THR A 1 210 ? -4.142 4.798 19.502 1.00 96.81 210 THR A C 1
ATOM 1681 O O . THR A 1 210 ? -4.813 5.318 20.387 1.00 96.81 210 THR A O 1
ATOM 1684 N N . VAL A 1 211 ? -4.720 4.163 18.474 1.00 96.81 211 VAL A N 1
ATOM 1685 C CA . VAL A 1 211 ? -6.178 3.973 18.388 1.00 96.81 211 VAL A CA 1
ATOM 1686 C C . VAL A 1 211 ? -6.680 3.183 19.595 1.00 96.81 211 VAL A C 1
ATOM 1688 O O . VAL A 1 211 ? -7.648 3.598 20.214 1.00 96.81 211 VAL A O 1
ATOM 1691 N N . LYS A 1 212 ? -6.022 2.079 19.972 1.00 96.81 212 LYS A N 1
ATOM 1692 C CA . LYS A 1 212 ? -6.401 1.288 21.157 1.00 96.81 212 LYS A CA 1
ATOM 1693 C C . LYS A 1 212 ? -6.309 2.092 22.452 1.00 96.81 212 LYS A C 1
ATOM 1695 O O . LYS A 1 212 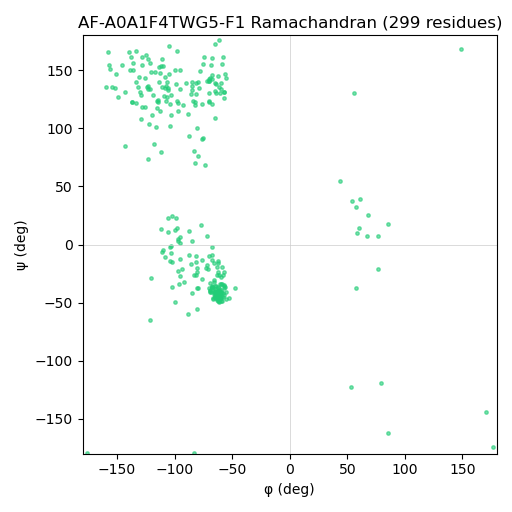? -7.188 1.950 23.293 1.00 96.81 212 LYS A O 1
ATOM 1700 N N . GLU A 1 213 ? -5.277 2.917 22.593 1.00 96.75 213 GLU A N 1
ATOM 1701 C CA . GLU A 1 213 ? -5.091 3.799 23.747 1.00 96.75 213 GLU A CA 1
ATOM 1702 C C . GLU A 1 213 ? -6.239 4.804 23.875 1.00 96.75 213 GLU A C 1
ATOM 1704 O O . GLU A 1 213 ? -6.833 4.905 24.938 1.00 96.75 213 GLU A O 1
ATOM 1709 N N . PHE A 1 214 ? -6.609 5.495 22.794 1.00 96.00 214 PHE A N 1
ATOM 1710 C CA . PHE A 1 214 ? -7.670 6.510 22.844 1.00 96.00 214 PHE A CA 1
ATOM 1711 C C . PHE A 1 214 ? -9.079 5.914 22.890 1.00 96.00 214 PHE A C 1
ATOM 1713 O O . PHE A 1 214 ? -9.999 6.529 23.421 1.00 96.00 214 PHE A O 1
ATOM 1720 N N . LEU A 1 215 ? -9.265 4.735 22.297 1.00 96.81 215 LEU A N 1
ATOM 1721 C CA . LEU A 1 215 ? -10.557 4.058 22.239 1.00 96.81 215 LEU A CA 1
ATOM 1722 C C . LEU A 1 215 ? -10.877 3.309 23.540 1.00 96.81 215 LEU A C 1
ATOM 1724 O O . LEU A 1 215 ? -12.046 3.032 23.799 1.00 96.81 215 LEU A O 1
ATOM 1728 N N . GLU A 1 216 ? -9.859 2.935 24.322 1.00 97.44 216 GLU A N 1
ATOM 1729 C CA . GLU A 1 216 ? -9.970 2.166 25.572 1.00 97.44 216 GLU A CA 1
ATOM 1730 C C . GLU A 1 216 ? -10.960 0.981 25.465 1.00 97.44 216 GLU A C 1
ATOM 1732 O O . GLU A 1 216 ? -11.945 0.930 26.205 1.00 97.44 216 GLU A O 1
ATOM 1737 N N . PRO A 1 217 ? -10.806 0.063 24.487 1.00 97.06 217 PRO A N 1
ATOM 1738 C CA . PRO A 1 217 ? -11.823 -0.940 24.167 1.00 97.06 217 PRO A CA 1
ATOM 1739 C C . PRO A 1 217 ? -12.122 -1.876 25.349 1.00 97.06 217 PRO A C 1
ATOM 1741 O O . PRO A 1 217 ? -11.211 -2.392 25.994 1.00 97.06 217 PRO A O 1
ATOM 1744 N N . ALA A 1 218 ? -13.405 -2.139 25.589 1.00 98.00 218 ALA A N 1
ATOM 1745 C CA . ALA A 1 218 ? -13.902 -3.047 26.612 1.00 98.00 218 ALA A CA 1
ATOM 1746 C C . ALA A 1 218 ? -14.593 -4.268 25.988 1.00 98.00 218 ALA A C 1
ATOM 1748 O O . ALA A 1 218 ? -15.199 -4.195 24.919 1.00 98.00 218 ALA A O 1
ATOM 1749 N N . ALA A 1 219 ? -14.581 -5.393 26.707 1.00 97.94 219 ALA A N 1
ATOM 1750 C CA . ALA A 1 219 ? -15.159 -6.661 26.247 1.00 97.94 219 ALA A CA 1
ATOM 1751 C C . ALA A 1 219 ? -16.664 -6.592 25.926 1.00 97.94 219 ALA A C 1
ATOM 1753 O O . ALA A 1 219 ? -17.186 -7.456 25.225 1.00 97.94 219 ALA A O 1
ATOM 1754 N N . THR A 1 220 ? -17.370 -5.583 26.439 1.00 97.69 220 THR A N 1
ATOM 1755 C CA . THR A 1 220 ? -18.794 -5.341 26.176 1.00 97.69 220 THR A CA 1
ATOM 1756 C C . THR A 1 220 ? -19.055 -4.524 24.916 1.00 97.69 220 THR A C 1
ATOM 1758 O O . THR A 1 220 ? -20.183 -4.557 24.426 1.00 97.69 220 THR A O 1
ATOM 1761 N N . ASP A 1 221 ? -18.038 -3.838 24.389 1.00 98.25 221 ASP A N 1
ATOM 1762 C CA . ASP A 1 221 ? -18.201 -2.844 23.332 1.00 98.25 221 ASP A CA 1
ATOM 1763 C C . ASP A 1 221 ? -18.576 -3.478 21.992 1.00 98.25 221 ASP A C 1
ATOM 1765 O O . ASP A 1 221 ? -18.018 -4.492 21.559 1.00 98.25 221 ASP A O 1
ATOM 1769 N N . LYS A 1 222 ? -19.476 -2.810 21.282 1.00 98.00 222 LYS A N 1
ATOM 1770 C CA . LYS A 1 222 ? -19.707 -2.963 19.855 1.00 98.00 222 LYS A CA 1
ATOM 1771 C C . LYS A 1 222 ? -19.074 -1.784 19.119 1.00 98.00 222 LYS A C 1
ATOM 1773 O O . LYS A 1 222 ? -19.541 -0.649 19.221 1.00 98.00 222 LYS A O 1
ATOM 1778 N N . ILE A 1 223 ? -18.021 -2.073 18.358 1.00 98.12 223 ILE A N 1
ATOM 1779 C CA . ILE A 1 223 ? -17.247 -1.075 17.613 1.00 98.12 223 ILE A CA 1
ATOM 1780 C C . ILE A 1 223 ? -17.690 -1.041 16.153 1.00 98.12 223 ILE A C 1
ATOM 1782 O O . ILE A 1 223 ? -17.856 -2.088 15.525 1.00 98.12 223 ILE A O 1
ATOM 1786 N N . TYR A 1 224 ? -17.809 0.161 15.594 1.00 97.62 224 TYR A N 1
ATOM 1787 C CA . TYR A 1 224 ? -17.945 0.362 14.153 1.00 97.62 224 TYR A CA 1
ATOM 1788 C C . TYR A 1 224 ? -16.656 0.929 13.563 1.00 97.62 224 TYR A C 1
ATOM 1790 O O . TYR A 1 224 ? -16.153 1.945 14.034 1.00 97.62 224 TYR A O 1
ATOM 1798 N N . ASP A 1 225 ? -16.138 0.264 12.535 1.00 97.50 225 ASP A N 1
ATOM 1799 C CA . ASP A 1 225 ? -14.960 0.678 11.771 1.00 97.50 225 ASP A CA 1
ATOM 1800 C C . ASP A 1 225 ? -15.435 1.243 10.426 1.00 97.50 225 ASP A C 1
ATOM 1802 O O . ASP A 1 225 ? -15.877 0.500 9.549 1.00 97.50 225 ASP A O 1
ATOM 1806 N N . LEU A 1 226 ? -15.456 2.568 10.289 1.00 96.44 226 LEU A N 1
ATOM 1807 C CA . LEU A 1 226 ? -15.925 3.257 9.087 1.00 96.44 226 LEU A CA 1
ATOM 1808 C C . LEU A 1 226 ? -14.759 3.472 8.131 1.00 96.44 226 LEU A C 1
ATOM 1810 O O . LEU A 1 226 ? -13.688 3.907 8.553 1.00 96.44 226 LEU A O 1
ATOM 1814 N N . TYR A 1 227 ? -15.017 3.261 6.836 1.00 95.62 227 TYR A N 1
ATOM 1815 C CA . TYR A 1 227 ? -13.975 3.198 5.804 1.00 95.62 227 TYR A CA 1
ATOM 1816 C C . TYR A 1 227 ? -13.004 2.042 6.081 1.00 95.62 227 TYR A C 1
ATOM 1818 O O . TYR A 1 227 ? -11.792 2.157 5.912 1.00 95.62 227 TYR A O 1
ATOM 1826 N N . SER A 1 228 ? -13.562 0.918 6.546 1.00 95.50 228 SER A N 1
ATOM 1827 C CA . SER A 1 228 ? -12.787 -0.204 7.088 1.00 95.50 228 SER A CA 1
ATOM 1828 C C . SER A 1 228 ? -11.835 -0.860 6.084 1.00 95.50 228 SER A C 1
ATOM 1830 O O . SER A 1 228 ? -10.938 -1.605 6.494 1.00 95.50 228 SER A O 1
ATOM 1832 N N . GLY A 1 229 ? -11.998 -0.617 4.778 1.00 93.88 229 GLY A N 1
ATOM 1833 C CA . GLY A 1 229 ? -11.159 -1.192 3.738 1.00 93.88 229 GLY A CA 1
ATOM 1834 C C . GLY A 1 229 ? -11.090 -2.712 3.861 1.00 93.88 229 GLY A C 1
ATOM 1835 O O . GLY A 1 229 ? -12.102 -3.406 3.866 1.00 93.88 229 GLY A O 1
ATOM 1836 N N . THR A 1 230 ? -9.873 -3.244 3.992 1.00 93.38 230 THR A N 1
ATOM 1837 C CA . THR A 1 230 ? -9.630 -4.688 4.150 1.00 93.38 230 THR A CA 1
ATOM 1838 C C . THR A 1 230 ? -9.685 -5.164 5.610 1.00 93.38 230 THR A C 1
ATOM 1840 O O . THR A 1 230 ? -9.250 -6.279 5.904 1.00 93.38 230 THR A O 1
ATOM 1843 N N . GLY A 1 231 ? -10.173 -4.325 6.530 1.00 94.94 231 GLY A N 1
ATOM 1844 C CA . GLY A 1 231 ? -10.408 -4.640 7.940 1.00 94.94 231 GLY A CA 1
ATOM 1845 C C . GLY A 1 231 ? -9.201 -4.484 8.866 1.00 94.94 231 GLY A C 1
ATOM 1846 O O . GLY A 1 231 ? -9.217 -5.045 9.956 1.00 94.94 231 GLY A O 1
ATOM 1847 N N . SER A 1 232 ? -8.139 -3.767 8.477 1.00 94.94 232 SER A N 1
ATOM 1848 C CA . SER A 1 232 ? -6.894 -3.722 9.266 1.00 94.94 232 SER A CA 1
ATOM 1849 C C . SER A 1 232 ? -7.080 -3.188 10.688 1.00 94.94 232 SER A C 1
ATOM 1851 O O . SER A 1 232 ? -6.505 -3.748 11.621 1.00 94.94 232 SER A O 1
ATOM 1853 N N . ILE A 1 233 ? -7.878 -2.132 10.872 1.00 97.06 233 ILE A N 1
ATOM 1854 C CA . ILE A 1 233 ? -8.098 -1.531 12.194 1.00 97.06 233 ILE A CA 1
ATOM 1855 C C . ILE A 1 233 ? -9.139 -2.340 12.970 1.00 97.06 233 ILE A C 1
ATOM 1857 O O . ILE A 1 233 ? -8.833 -2.839 14.053 1.00 97.06 233 ILE A O 1
ATOM 1861 N N . GLY A 1 234 ? -10.329 -2.544 12.399 1.00 97.56 234 GLY A N 1
ATOM 1862 C CA . GLY A 1 234 ? -11.415 -3.283 13.036 1.00 97.56 234 GLY A CA 1
ATOM 1863 C C . GLY A 1 234 ? -11.024 -4.696 13.474 1.00 97.56 234 GLY A C 1
ATOM 1864 O O . GLY A 1 234 ? -11.263 -5.067 14.624 1.00 97.56 234 GLY A O 1
ATOM 1865 N N . LEU A 1 235 ? -10.352 -5.477 12.619 1.00 98.19 235 LEU A N 1
ATOM 1866 C CA . LEU A 1 235 ? -9.901 -6.826 12.991 1.00 98.19 235 LEU A CA 1
ATOM 1867 C C . LEU A 1 235 ? -8.873 -6.790 14.127 1.00 98.19 235 LEU A C 1
ATOM 1869 O O . LEU A 1 235 ? -8.933 -7.622 15.030 1.00 98.19 235 LEU A O 1
ATOM 1873 N N . SER A 1 236 ? -7.996 -5.782 14.153 1.00 97.62 236 SER A N 1
ATOM 1874 C CA . SER A 1 236 ? -7.012 -5.595 15.230 1.00 97.62 236 SER A CA 1
ATOM 1875 C C . SER A 1 236 ? -7.635 -5.267 16.594 1.00 97.62 236 SER A C 1
ATOM 1877 O O . SER A 1 236 ? -6.955 -5.378 17.622 1.00 97.62 236 SER A O 1
ATOM 1879 N N . LEU A 1 237 ? -8.908 -4.862 16.621 1.00 97.62 237 LEU A N 1
ATOM 1880 C CA . LEU A 1 237 ? -9.692 -4.591 17.830 1.00 97.62 237 LEU A CA 1
ATOM 1881 C C . LEU A 1 237 ? -10.573 -5.780 18.242 1.00 97.62 237 LEU A C 1
ATOM 1883 O O . LEU A 1 237 ? -10.905 -5.905 19.419 1.00 97.62 237 LEU A O 1
ATOM 1887 N N . ALA A 1 238 ? -10.907 -6.672 17.307 1.00 97.75 238 ALA A N 1
ATOM 1888 C CA . ALA A 1 238 ? -11.946 -7.686 17.474 1.00 97.75 238 ALA A CA 1
ATOM 1889 C C . ALA A 1 238 ? -11.735 -8.626 18.673 1.00 97.75 238 ALA A C 1
ATOM 1891 O O . ALA A 1 238 ? -12.696 -8.963 19.358 1.00 97.75 238 ALA A O 1
ATOM 1892 N N . ASN A 1 239 ? -10.489 -8.987 18.996 1.00 96.50 239 ASN A N 1
ATOM 1893 C CA . ASN A 1 239 ? -10.186 -9.890 20.116 1.00 96.50 239 ASN A CA 1
ATOM 1894 C C . ASN A 1 239 ? -10.437 -9.289 21.515 1.00 96.50 239 ASN A C 1
ATOM 1896 O O . ASN A 1 239 ? -10.347 -10.014 22.502 1.00 96.50 239 ASN A O 1
ATOM 1900 N N . GLN A 1 240 ? -10.707 -7.985 21.624 1.00 96.38 240 GLN A N 1
ATOM 1901 C CA . GLN A 1 240 ? -10.885 -7.288 22.907 1.00 96.38 240 GLN A CA 1
ATOM 1902 C C . GLN A 1 240 ? -12.329 -6.856 23.168 1.00 96.38 240 GLN A C 1
ATOM 1904 O O . GLN A 1 240 ? -12.612 -6.323 24.237 1.00 96.38 240 GLN A O 1
ATOM 1909 N N . VAL A 1 241 ? -13.229 -7.053 22.204 1.00 98.44 241 VAL A N 1
ATOM 1910 C CA . VAL A 1 241 ? -14.568 -6.455 22.221 1.00 98.44 241 VAL A CA 1
ATOM 1911 C C . VAL A 1 241 ? -15.652 -7.465 21.885 1.00 98.44 241 VAL A C 1
ATOM 1913 O O . VAL A 1 241 ? -15.382 -8.555 21.380 1.00 98.44 241 VAL A O 1
ATOM 1916 N N . LYS A 1 242 ? -16.907 -7.100 22.145 1.00 98.31 242 LYS A N 1
ATOM 1917 C CA . LYS A 1 242 ? -18.057 -7.971 21.900 1.00 98.31 242 LYS A CA 1
ATOM 1918 C C . LYS A 1 242 ? -18.260 -8.214 20.411 1.00 98.31 242 LYS A C 1
ATOM 1920 O O . LYS A 1 242 ? -18.478 -9.352 20.003 1.00 98.31 242 LYS A O 1
ATOM 1925 N N . ALA A 1 243 ? -18.208 -7.154 19.608 1.00 98.31 243 ALA A N 1
ATOM 1926 C CA . ALA A 1 243 ? -18.377 -7.235 18.163 1.00 98.31 243 ALA A CA 1
ATOM 1927 C C . ALA A 1 243 ? -17.727 -6.052 17.445 1.00 98.31 243 ALA A C 1
ATOM 1929 O O . ALA A 1 243 ? -17.680 -4.940 17.972 1.00 98.31 243 ALA A O 1
ATOM 1930 N N . VAL A 1 244 ? -17.300 -6.290 16.208 1.00 98.50 244 VAL A N 1
ATOM 1931 C CA . VAL A 1 244 ? -16.833 -5.256 15.285 1.00 98.50 244 VAL A CA 1
ATOM 1932 C C . VAL A 1 244 ? -17.665 -5.308 14.006 1.00 98.50 244 VAL A C 1
ATOM 1934 O O . VAL A 1 244 ? -17.895 -6.379 13.440 1.00 98.50 244 VAL A O 1
ATOM 1937 N N . VAL A 1 245 ? -18.113 -4.145 13.543 1.00 98.00 245 VAL A N 1
ATOM 1938 C CA . VAL A 1 245 ? -18.828 -3.989 12.273 1.00 98.00 245 VAL A CA 1
ATOM 1939 C C . VAL A 1 245 ? -18.032 -3.053 11.369 1.00 98.00 245 VAL A C 1
ATOM 1941 O O . VAL A 1 245 ? -17.922 -1.862 11.651 1.00 98.00 245 VAL A O 1
ATOM 1944 N N . GLY A 1 246 ? -17.467 -3.584 10.287 1.00 98.00 246 GLY A N 1
ATOM 1945 C CA . GLY A 1 246 ? -16.834 -2.781 9.244 1.00 98.00 246 GLY A CA 1
ATOM 1946 C C . GLY A 1 246 ? -17.871 -2.171 8.303 1.00 98.00 246 GLY A C 1
ATOM 1947 O O . GLY A 1 246 ? -18.787 -2.865 7.864 1.00 98.00 246 GLY A O 1
ATOM 1948 N N . ILE A 1 247 ? -17.732 -0.891 7.969 1.00 97.38 247 ILE A N 1
ATOM 1949 C CA . ILE A 1 247 ? -18.508 -0.228 6.917 1.00 97.38 247 ILE A CA 1
ATOM 1950 C C . ILE A 1 247 ? -17.553 0.191 5.808 1.00 97.38 247 ILE A C 1
ATOM 1952 O O . ILE A 1 247 ? -16.577 0.902 6.054 1.00 97.38 247 ILE A O 1
ATOM 1956 N N . GLU A 1 248 ? -17.819 -0.265 4.591 1.00 96.44 248 GLU A N 1
ATOM 1957 C CA . GLU A 1 248 ? -16.946 -0.049 3.440 1.00 96.44 248 GLU A CA 1
ATOM 1958 C C . GLU A 1 248 ? -17.757 -0.110 2.140 1.00 96.44 248 GLU A C 1
ATOM 1960 O O . GLU A 1 248 ? -18.611 -0.981 1.960 1.00 96.44 248 GLU A O 1
ATOM 1965 N N . GLU A 1 249 ? -17.507 0.828 1.226 1.00 95.50 249 GLU A N 1
ATOM 1966 C CA . GLU A 1 249 ? -18.237 0.929 -0.041 1.00 95.50 249 GLU A CA 1
ATOM 1967 C C . GLU A 1 249 ? -17.710 -0.036 -1.111 1.00 95.50 249 GLU A C 1
ATOM 1969 O O . GLU A 1 249 ? -18.452 -0.450 -2.004 1.00 95.50 249 GLU A O 1
ATOM 1974 N N . ASN A 1 250 ? -16.435 -0.413 -1.025 1.00 93.94 250 ASN A N 1
ATOM 1975 C CA . ASN A 1 250 ? -15.781 -1.325 -1.943 1.00 93.94 250 ASN A CA 1
ATOM 1976 C C . ASN A 1 250 ? -16.105 -2.784 -1.590 1.00 93.94 250 ASN A C 1
ATOM 1978 O O . ASN A 1 250 ? -15.489 -3.392 -0.717 1.00 93.94 250 ASN A O 1
ATOM 1982 N N . GLU A 1 251 ? -17.051 -3.375 -2.317 1.00 94.50 251 GLU A N 1
ATOM 1983 C CA . GLU A 1 251 ? -17.473 -4.766 -2.110 1.00 94.50 251 GLU A CA 1
ATOM 1984 C C . GLU A 1 251 ? -16.327 -5.804 -2.217 1.00 94.50 251 GLU A C 1
ATOM 1986 O O . GLU A 1 251 ? -16.311 -6.760 -1.441 1.00 94.50 251 GLU A O 1
ATOM 1991 N N . PRO A 1 252 ? -15.330 -5.674 -3.116 1.00 93.75 252 PRO A N 1
ATOM 1992 C CA . PRO A 1 252 ? -14.152 -6.544 -3.065 1.00 93.75 252 PRO A CA 1
ATOM 1993 C C . PRO A 1 252 ? -13.358 -6.445 -1.750 1.00 93.75 252 PRO A C 1
ATOM 1995 O O . PRO A 1 252 ? -12.901 -7.466 -1.237 1.00 93.75 252 PRO A O 1
ATOM 1998 N N . ALA A 1 253 ? -13.209 -5.244 -1.182 1.00 93.88 253 ALA A N 1
ATOM 1999 C CA . ALA A 1 253 ? -12.510 -5.040 0.085 1.00 93.88 253 ALA A CA 1
ATOM 2000 C C . ALA A 1 253 ? -13.267 -5.657 1.272 1.00 93.88 253 ALA A C 1
ATOM 2002 O O . ALA A 1 253 ? -12.627 -6.247 2.142 1.00 93.88 253 ALA A O 1
ATOM 2003 N N . THR A 1 254 ? -14.606 -5.617 1.272 1.00 95.62 254 THR A N 1
ATOM 2004 C CA . THR A 1 254 ? -15.418 -6.251 2.328 1.00 95.62 254 THR A CA 1
ATOM 2005 C C . THR A 1 254 ? -15.362 -7.771 2.290 1.00 95.62 254 THR A C 1
ATOM 2007 O O . THR A 1 254 ? -15.261 -8.411 3.334 1.00 95.62 254 THR A O 1
ATOM 2010 N N . ARG A 1 255 ? -15.368 -8.383 1.100 1.00 96.06 255 ARG A N 1
ATOM 2011 C CA . ARG A 1 255 ? -15.147 -9.835 0.978 1.00 96.06 255 ARG A CA 1
ATOM 2012 C C . ARG A 1 255 ? -13.779 -10.220 1.533 1.00 96.06 255 ARG A C 1
ATOM 2014 O O . ARG A 1 255 ? -13.672 -11.147 2.328 1.00 96.06 255 ARG A O 1
ATOM 2021 N N . LEU A 1 256 ? -12.752 -9.450 1.181 1.00 96.19 256 LEU A N 1
ATOM 2022 C CA . LEU A 1 256 ? -11.401 -9.681 1.674 1.00 96.19 256 LEU A CA 1
ATOM 2023 C C . LEU A 1 256 ? -11.276 -9.477 3.191 1.00 96.19 256 LEU A C 1
ATOM 2025 O O . LEU A 1 256 ? -10.517 -10.197 3.837 1.00 96.19 256 LEU A O 1
ATOM 2029 N N . SER A 1 257 ? -11.990 -8.518 3.784 1.00 97.19 257 SER A N 1
ATOM 2030 C CA . SER A 1 257 ? -11.962 -8.333 5.237 1.00 97.19 257 SER A CA 1
ATOM 2031 C C . SER A 1 257 ? -12.608 -9.511 5.974 1.00 97.19 257 SER A C 1
ATOM 2033 O O . SER A 1 257 ? -12.084 -9.932 7.004 1.00 97.19 257 SER A O 1
ATOM 2035 N N . LEU A 1 258 ? -13.665 -10.116 5.420 1.00 98.25 258 LEU A N 1
ATOM 2036 C CA . LEU A 1 258 ? -14.235 -11.370 5.929 1.00 98.25 258 LEU A CA 1
ATOM 2037 C C . LEU A 1 258 ? -13.261 -12.549 5.781 1.00 98.25 258 LEU A C 1
ATOM 2039 O O . LEU A 1 258 ? -13.088 -13.317 6.728 1.00 98.25 258 LEU A O 1
ATOM 2043 N N . ASP A 1 259 ? -12.569 -12.663 4.644 1.00 97.69 259 ASP A N 1
ATOM 2044 C CA . ASP A 1 259 ? -11.532 -13.684 4.445 1.00 97.69 259 ASP A CA 1
ATOM 2045 C C . ASP A 1 259 ? -10.376 -13.516 5.445 1.00 97.69 259 ASP A C 1
ATOM 2047 O O . ASP A 1 259 ? -9.881 -14.495 6.007 1.00 97.69 259 ASP A O 1
ATOM 2051 N N . ASN A 1 260 ? -9.969 -12.272 5.722 1.00 98.12 260 ASN A N 1
ATOM 2052 C CA . ASN A 1 260 ? -8.967 -11.952 6.739 1.00 98.12 260 ASN A CA 1
ATOM 2053 C C . ASN A 1 260 ? -9.474 -12.251 8.158 1.00 98.12 260 ASN A C 1
ATOM 2055 O O . ASN A 1 260 ? -8.704 -12.736 8.988 1.00 98.12 260 ASN A O 1
ATOM 2059 N N . ALA A 1 261 ? -10.755 -12.024 8.452 1.00 98.44 261 ALA A N 1
ATOM 2060 C CA . ALA A 1 261 ? -11.350 -12.421 9.727 1.00 98.44 261 ALA A CA 1
ATOM 2061 C C . ALA A 1 261 ? -11.272 -13.943 9.914 1.00 98.44 261 ALA A C 1
ATOM 2063 O O . ALA A 1 261 ? -10.758 -14.422 10.928 1.00 98.44 261 ALA A O 1
ATOM 2064 N N . ALA A 1 262 ? -11.686 -14.703 8.896 1.00 98.25 262 ALA A N 1
ATOM 2065 C CA . ALA A 1 262 ? -11.628 -16.161 8.898 1.00 98.25 262 ALA A CA 1
ATOM 2066 C C . ALA A 1 262 ? -10.185 -16.682 9.028 1.00 98.25 262 ALA A C 1
ATOM 2068 O O . ALA A 1 262 ? -9.926 -17.583 9.829 1.00 98.25 262 ALA A O 1
ATOM 2069 N N . LEU A 1 263 ? -9.230 -16.072 8.313 1.00 97.94 263 LEU A N 1
ATOM 2070 C CA . LEU A 1 263 ? -7.799 -16.389 8.395 1.00 97.94 263 LEU A CA 1
ATOM 2071 C C . LEU A 1 263 ? -7.256 -16.268 9.827 1.00 97.94 263 LEU A C 1
ATOM 2073 O O . LEU A 1 263 ? -6.426 -17.077 10.243 1.00 97.94 263 LEU A O 1
ATOM 2077 N N . ASN A 1 264 ? -7.754 -15.294 10.589 1.00 98.50 264 ASN A N 1
ATOM 2078 C CA . ASN A 1 264 ? -7.361 -15.049 11.977 1.00 98.50 264 ASN A CA 1
ATOM 2079 C C . ASN A 1 264 ? -8.288 -15.696 13.013 1.00 98.50 264 ASN A C 1
ATOM 2081 O O . ASN A 1 264 ? -8.105 -15.474 14.208 1.00 98.50 264 ASN A O 1
ATOM 2085 N N . LYS A 1 265 ? -9.266 -16.508 12.587 1.00 98.25 265 LYS A N 1
ATOM 2086 C CA . LYS A 1 265 ? -10.272 -17.138 13.463 1.00 98.25 265 LYS A CA 1
ATOM 2087 C C . LYS A 1 265 ? -11.087 -16.120 14.280 1.00 98.25 265 LYS A C 1
ATOM 2089 O O . LYS A 1 265 ? -11.495 -16.404 15.406 1.00 98.25 265 LYS A O 1
ATOM 2094 N N . ILE A 1 266 ? -11.324 -14.940 13.711 1.00 98.56 266 ILE A N 1
ATOM 2095 C CA . ILE A 1 266 ? -12.134 -13.874 14.302 1.00 98.56 266 ILE A CA 1
ATOM 2096 C C . ILE A 1 266 ? -13.591 -14.093 13.887 1.00 98.56 266 ILE A C 1
ATOM 2098 O O . ILE A 1 266 ? -13.940 -13.940 12.720 1.00 98.56 266 ILE A O 1
ATOM 2102 N N . ASN A 1 267 ? -14.447 -14.437 14.853 1.00 98.06 267 ASN A N 1
ATOM 2103 C CA . ASN A 1 267 ? -15.853 -14.796 14.603 1.00 98.06 267 ASN A CA 1
ATOM 2104 C C . ASN A 1 267 ? -16.850 -13.681 14.956 1.00 98.06 267 ASN A C 1
ATOM 2106 O O . ASN A 1 267 ? -18.043 -13.813 14.702 1.00 98.06 267 ASN A O 1
ATOM 2110 N N . ASN A 1 268 ? -16.381 -12.595 15.570 1.00 98.44 268 ASN A N 1
ATOM 2111 C CA . ASN A 1 268 ? -17.191 -11.455 16.000 1.00 98.44 268 ASN A CA 1
ATOM 2112 C C . ASN A 1 268 ? -17.007 -10.223 15.093 1.00 98.44 268 ASN A C 1
ATOM 2114 O O . ASN A 1 268 ? -17.254 -9.096 15.522 1.00 98.44 268 ASN A O 1
ATOM 2118 N N . TYR A 1 269 ? -16.573 -10.437 13.848 1.00 98.56 269 TYR A N 1
ATOM 2119 C CA . TYR A 1 269 ? -16.450 -9.406 12.821 1.00 98.56 269 TYR A CA 1
ATOM 2120 C C . TYR A 1 269 ? -17.529 -9.591 11.750 1.00 98.56 269 TYR A C 1
ATOM 2122 O O . TYR A 1 269 ? -17.768 -10.700 11.275 1.00 98.56 269 TYR A O 1
ATOM 2130 N N . SER A 1 270 ? -18.177 -8.497 11.363 1.00 97.81 270 SER A N 1
ATOM 2131 C CA . SER A 1 270 ? -19.173 -8.459 10.288 1.00 97.81 270 SER A CA 1
ATOM 2132 C C . SER A 1 270 ? -18.997 -7.198 9.448 1.00 97.81 270 SER A C 1
ATOM 2134 O O . SER A 1 270 ? -18.289 -6.277 9.858 1.00 97.81 270 SER A O 1
ATOM 2136 N N . VAL A 1 271 ? -19.624 -7.150 8.271 1.00 97.56 271 VAL A N 1
ATOM 2137 C CA . VAL A 1 271 ? -19.491 -6.026 7.336 1.00 97.56 271 VAL A CA 1
ATOM 2138 C C . VAL A 1 271 ? -20.845 -5.533 6.845 1.00 97.56 271 VAL A C 1
ATOM 2140 O O . VAL A 1 271 ? -21.753 -6.327 6.597 1.00 97.56 271 VAL A O 1
ATOM 2143 N N . LEU A 1 272 ? -20.955 -4.222 6.657 1.00 96.88 272 LEU A N 1
ATOM 2144 C CA . LEU A 1 272 ? -22.040 -3.564 5.939 1.00 96.88 272 LEU A CA 1
ATOM 2145 C C . LEU A 1 272 ? -21.452 -2.907 4.690 1.00 96.88 272 LEU A C 1
ATOM 2147 O O . LEU A 1 272 ? -20.597 -2.025 4.783 1.00 96.88 272 LEU A O 1
ATOM 2151 N N . VAL A 1 273 ? -21.901 -3.356 3.517 1.00 96.94 273 VAL A N 1
ATOM 2152 C CA . VAL A 1 273 ? -21.420 -2.828 2.236 1.00 96.94 273 VAL A CA 1
ATOM 2153 C C . VAL A 1 273 ? -22.171 -1.547 1.900 1.00 96.94 273 VAL A C 1
ATOM 2155 O O . VAL A 1 273 ? -23.397 -1.546 1.785 1.00 96.94 273 VAL A O 1
ATOM 2158 N N . GLY A 1 274 ? -21.433 -0.462 1.708 1.00 95.50 274 GLY A N 1
ATOM 2159 C CA . GLY A 1 274 ? -21.981 0.808 1.265 1.00 95.50 274 GLY A CA 1
ATOM 2160 C C . GLY A 1 274 ? -21.223 2.006 1.814 1.00 95.50 274 GLY A C 1
ATOM 2161 O O . GLY A 1 274 ? -20.407 1.908 2.727 1.00 95.50 274 GLY A O 1
ATOM 2162 N N . ARG A 1 275 ? -21.535 3.172 1.249 1.00 94.06 275 ARG A N 1
ATOM 2163 C CA . ARG A 1 275 ? -21.051 4.458 1.756 1.00 94.06 275 ARG A CA 1
ATOM 2164 C C . ARG A 1 275 ? -21.511 4.664 3.198 1.00 94.06 275 ARG A C 1
ATOM 2166 O O . ARG A 1 275 ? -22.693 4.455 3.493 1.00 94.06 275 ARG A O 1
ATOM 2173 N N . ALA A 1 276 ? -20.600 5.095 4.070 1.00 93.19 276 ALA A N 1
ATOM 2174 C CA . ALA A 1 276 ? -20.847 5.216 5.506 1.00 93.19 276 ALA A CA 1
ATOM 2175 C C . ALA A 1 276 ? -22.108 6.041 5.816 1.00 93.19 276 ALA A C 1
ATOM 2177 O O . ALA A 1 276 ? -22.973 5.599 6.564 1.00 93.19 276 ALA A O 1
ATOM 2178 N N . GLU A 1 277 ? -22.281 7.185 5.157 1.00 91.12 277 GLU A N 1
ATOM 2179 C CA . GLU A 1 277 ? -23.433 8.078 5.296 1.00 91.12 277 GLU A CA 1
ATOM 2180 C C . GLU A 1 277 ? -24.771 7.460 4.866 1.00 91.12 277 GLU A C 1
ATOM 2182 O O . GLU A 1 277 ? -25.822 7.878 5.349 1.00 91.12 277 GLU A O 1
ATOM 2187 N N . ASN A 1 278 ? -24.758 6.477 3.964 1.00 93.06 278 ASN A N 1
ATOM 2188 C CA . ASN A 1 278 ? -25.969 5.789 3.520 1.00 93.06 278 ASN A CA 1
ATOM 2189 C C . ASN A 1 278 ? -26.323 4.659 4.486 1.00 93.06 278 ASN A C 1
ATOM 2191 O O . ASN A 1 278 ? -27.489 4.494 4.851 1.00 93.06 278 ASN A O 1
ATOM 2195 N N . VAL A 1 279 ? -25.314 3.910 4.934 1.00 93.31 279 VAL A N 1
ATOM 2196 C CA . VAL A 1 279 ? -25.484 2.829 5.910 1.00 93.31 279 VAL A CA 1
ATOM 2197 C C . VAL A 1 279 ? -25.995 3.393 7.238 1.00 93.31 279 VAL A C 1
ATOM 2199 O O . VAL A 1 279 ? -27.001 2.910 7.749 1.00 93.31 279 VAL A O 1
ATOM 2202 N N . LEU A 1 280 ? -25.396 4.485 7.726 1.00 90.19 280 LEU A N 1
ATOM 2203 C CA . LEU A 1 280 ? -25.793 5.163 8.968 1.00 90.19 280 LEU A CA 1
ATOM 2204 C C . LEU A 1 280 ? -27.232 5.708 8.950 1.00 90.19 280 LEU A C 1
ATOM 2206 O O . LEU A 1 280 ? -27.841 5.844 10.002 1.00 90.19 280 LEU A O 1
ATOM 2210 N N . LYS A 1 281 ? -27.788 6.029 7.773 1.00 90.06 281 LYS A N 1
ATOM 2211 C CA . LYS A 1 281 ? -29.182 6.501 7.635 1.00 90.06 281 LYS A CA 1
ATOM 2212 C C . LYS A 1 281 ? -30.207 5.373 7.591 1.00 90.06 281 LYS A C 1
ATOM 2214 O O . LYS A 1 281 ? -31.379 5.604 7.866 1.00 90.06 281 LYS A O 1
ATOM 2219 N N . THR A 1 282 ? -29.790 4.190 7.152 1.00 89.19 282 THR A N 1
ATOM 2220 C CA . THR A 1 282 ? -30.687 3.064 6.836 1.00 89.19 282 THR A CA 1
ATOM 2221 C C . THR A 1 282 ? -30.678 1.980 7.904 1.00 89.19 282 THR A C 1
ATOM 2223 O O . THR A 1 282 ? -31.561 1.127 7.909 1.00 89.19 282 THR A O 1
ATOM 2226 N N . HIS A 1 283 ? -29.704 2.016 8.809 1.00 86.81 283 HIS A N 1
ATOM 2227 C CA . HIS A 1 283 ? -29.539 1.042 9.872 1.00 86.81 283 HIS A CA 1
ATOM 2228 C C . HIS A 1 283 ? -29.522 1.754 11.223 1.00 86.81 283 HIS A C 1
ATOM 2230 O O . HIS A 1 283 ? -28.831 2.755 11.396 1.00 86.81 283 HIS A O 1
ATOM 2236 N N . ASP A 1 284 ? -30.247 1.208 12.196 1.00 85.25 284 ASP A N 1
ATOM 2237 C CA . ASP A 1 284 ? -30.143 1.636 13.590 1.00 85.25 284 ASP A CA 1
ATOM 2238 C C . ASP A 1 284 ? -28.848 1.067 14.195 1.00 85.25 284 ASP A C 1
ATOM 2240 O O . ASP A 1 284 ? -28.782 -0.079 14.655 1.00 85.25 284 ASP A O 1
ATOM 2244 N N . LEU A 1 285 ? -27.766 1.843 14.093 1.00 84.94 285 LEU A N 1
ATOM 2245 C CA . LEU A 1 285 ? -26.444 1.435 14.554 1.00 84.94 285 LEU A CA 1
ATOM 2246 C C . LEU A 1 285 ? -26.263 1.795 16.030 1.00 84.94 285 LEU A C 1
ATOM 2248 O O . LEU A 1 285 ? -25.800 2.875 16.377 1.00 84.94 285 LEU A O 1
ATOM 2252 N N . GLN A 1 286 ? -26.567 0.841 16.905 1.00 88.69 286 GLN A N 1
ATOM 2253 C CA . GLN A 1 286 ? -26.209 0.918 18.323 1.00 88.69 286 GLN A CA 1
ATOM 2254 C C . GLN A 1 286 ? -24.705 0.631 18.472 1.00 88.69 286 GLN A C 1
ATOM 2256 O O . GLN A 1 286 ? -24.297 -0.535 18.493 1.00 88.69 286 GLN A O 1
ATOM 2261 N N . ALA A 1 287 ? -23.888 1.684 18.443 1.00 91.94 287 ALA A N 1
ATOM 2262 C CA . ALA A 1 287 ? -22.434 1.636 18.581 1.00 91.94 287 ALA A CA 1
ATOM 2263 C C . ALA A 1 287 ? -22.020 2.147 19.963 1.00 91.94 287 ALA A C 1
ATOM 2265 O O . ALA A 1 287 ? -22.450 3.227 20.359 1.00 91.94 287 ALA A O 1
ATOM 2266 N N . ASP A 1 288 ? -21.143 1.419 20.653 1.00 96.94 288 ASP A N 1
ATOM 2267 C CA . ASP A 1 288 ? -20.504 1.938 21.867 1.00 96.94 288 ASP A CA 1
ATOM 2268 C C . ASP A 1 288 ? -19.354 2.876 21.490 1.00 96.94 288 ASP A C 1
ATOM 2270 O O . ASP A 1 288 ? -19.135 3.904 22.129 1.00 96.94 288 ASP A O 1
ATOM 2274 N N . LYS A 1 289 ? -18.621 2.530 20.421 1.00 97.00 289 LYS A N 1
ATOM 2275 C CA . LYS A 1 289 ? -17.478 3.299 19.920 1.00 97.00 289 LYS A CA 1
ATOM 2276 C C . LYS A 1 289 ? -17.370 3.229 18.401 1.00 97.00 289 LYS A C 1
ATOM 2278 O O . LYS A 1 289 ? -17.809 2.265 17.770 1.00 97.00 289 LYS A O 1
ATOM 2283 N N . VAL A 1 290 ? -16.752 4.250 17.814 1.00 96.19 290 VAL A N 1
ATOM 2284 C CA . VAL A 1 290 ? -16.580 4.385 16.364 1.00 96.19 290 VAL A CA 1
ATOM 2285 C C . VAL A 1 290 ? -15.133 4.739 16.051 1.00 96.19 290 VAL A C 1
ATOM 2287 O O . VAL A 1 290 ? -14.556 5.619 16.685 1.00 96.19 290 VAL A O 1
ATOM 2290 N N . VAL A 1 291 ? -14.566 4.073 15.049 1.00 96.81 291 VAL A N 1
ATOM 2291 C CA . VAL A 1 291 ? -13.287 4.427 14.434 1.00 96.81 291 VAL A CA 1
ATOM 2292 C C . VAL A 1 291 ? -13.546 4.863 12.998 1.00 96.81 291 VAL A C 1
ATOM 2294 O O . VAL A 1 291 ? -14.396 4.291 12.317 1.00 96.81 291 VAL A O 1
ATOM 2297 N N . VAL A 1 292 ? -12.845 5.903 12.548 1.00 95.38 292 VAL A N 1
ATOM 2298 C CA . VAL A 1 292 ? -13.006 6.461 11.203 1.00 95.38 292 VAL A CA 1
ATOM 2299 C C . VAL A 1 292 ? -11.631 6.755 10.607 1.00 95.38 292 VAL A C 1
ATOM 2301 O O . VAL A 1 292 ? -10.882 7.547 11.178 1.00 95.38 292 VAL A O 1
ATOM 2304 N N . ASP A 1 293 ? -11.328 6.169 9.447 1.00 94.06 293 ASP A N 1
ATOM 2305 C CA . ASP A 1 293 ? -10.122 6.459 8.649 1.00 94.06 293 ASP A CA 1
ATOM 2306 C C . ASP A 1 293 ? -10.520 6.903 7.222 1.00 94.06 293 ASP A C 1
ATOM 2308 O O . ASP A 1 293 ? -10.455 6.123 6.270 1.00 94.06 293 ASP A O 1
ATOM 2312 N N . PRO A 1 294 ? -11.046 8.134 7.055 1.00 92.88 294 PRO A N 1
ATOM 2313 C CA . PRO A 1 294 ? -11.637 8.567 5.795 1.00 92.88 294 PRO A CA 1
ATOM 2314 C C . PRO A 1 294 ? -10.574 8.876 4.723 1.00 92.88 294 PRO A C 1
ATOM 2316 O O . PRO A 1 294 ? -9.418 9.183 5.031 1.00 92.88 294 PRO A O 1
ATOM 2319 N N . PRO A 1 295 ? -10.957 8.912 3.433 1.00 90.00 295 PRO A N 1
ATOM 2320 C CA . PRO A 1 295 ? -10.075 9.393 2.374 1.00 90.00 295 PRO A CA 1
ATOM 2321 C C . PRO A 1 295 ? -9.751 10.891 2.536 1.00 90.00 295 PRO A C 1
ATOM 2323 O O . PRO A 1 295 ? -10.364 11.605 3.324 1.00 90.00 295 PRO A O 1
ATOM 2326 N N . ARG A 1 296 ? -8.821 11.412 1.718 1.00 90.19 296 ARG A N 1
ATOM 2327 C CA . ARG A 1 296 ? -8.361 12.821 1.776 1.00 90.19 296 ARG A CA 1
ATOM 2328 C C . ARG A 1 296 ? -9.463 13.895 1.846 1.00 90.19 296 ARG A C 1
ATOM 2330 O O . ARG A 1 296 ? -9.220 14.887 2.526 1.00 90.19 296 ARG A O 1
ATOM 2337 N N . PRO A 1 297 ? -10.619 13.772 1.159 1.00 90.81 297 PRO A N 1
ATOM 2338 C CA . PRO A 1 297 ? -11.710 14.739 1.303 1.00 90.81 297 PRO A CA 1
ATOM 2339 C C . PRO A 1 297 ? -12.312 14.828 2.717 1.00 90.81 297 PRO A C 1
ATOM 2341 O O . PRO A 1 297 ? -13.023 15.788 2.999 1.00 90.81 297 PRO A O 1
ATOM 2344 N N . GLY A 1 298 ? -12.026 13.864 3.596 1.00 90.12 298 GLY A N 1
ATOM 2345 C CA . GLY A 1 298 ? -12.570 13.773 4.945 1.00 90.12 298 GLY A CA 1
ATOM 2346 C C . GLY A 1 298 ? -13.931 13.076 4.992 1.00 90.12 298 GLY A C 1
ATOM 2347 O O . GLY A 1 298 ? -14.320 12.362 4.068 1.00 90.12 298 GLY A O 1
ATOM 2348 N N . ILE A 1 299 ? -14.644 13.276 6.101 1.00 88.88 299 ILE A N 1
ATOM 2349 C CA . ILE A 1 299 ? -15.986 12.726 6.331 1.00 88.88 299 ILE A CA 1
ATOM 2350 C C . ILE A 1 299 ? -17.023 13.615 5.632 1.00 88.88 299 ILE A C 1
ATOM 2352 O O . ILE A 1 299 ? -16.928 14.844 5.676 1.00 88.88 299 I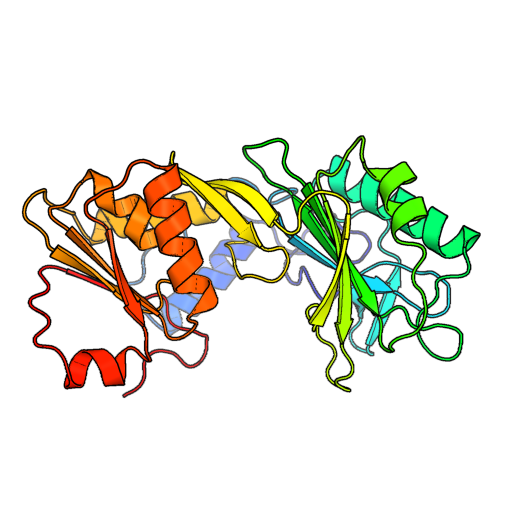LE A O 1
ATOM 2356 N N . HIS A 1 300 ? -18.025 12.999 5.000 1.00 81.44 300 HIS A N 1
ATOM 2357 C CA . HIS A 1 300 ? -19.168 13.724 4.445 1.00 81.44 300 HIS A CA 1
ATOM 2358 C C . HIS A 1 300 ? -19.918 14.495 5.548 1.00 81.44 300 HIS A C 1
ATOM 2360 O O . HIS A 1 300 ? -20.114 13.969 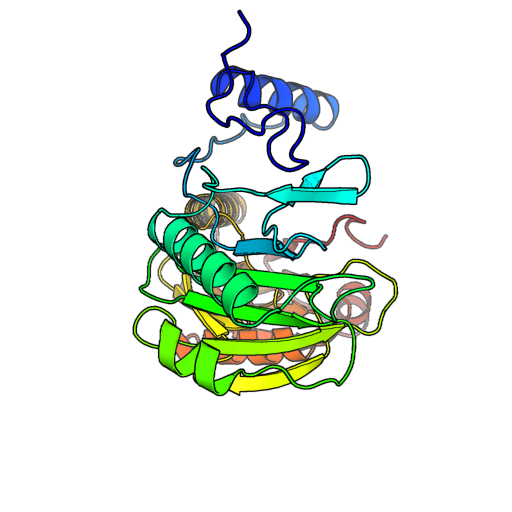6.642 1.00 81.44 300 HIS A O 1
ATOM 2366 N N . ARG A 1 301 ? -20.337 15.731 5.251 1.00 65.56 301 ARG A N 1
ATOM 2367 C CA . ARG A 1 301 ? -21.115 16.574 6.176 1.00 65.56 301 ARG A CA 1
ATOM 2368 C C . ARG A 1 301 ? -22.571 16.144 6.312 1.00 65.56 301 ARG A C 1
ATOM 2370 O O . ARG A 1 301 ? -23.129 15.621 5.320 1.00 65.56 301 ARG A O 1
#

InterPro domains:
  IPR010280 (Uracil-5)-methyltransferase family [PF05958] (140-279)
  IPR010280 (Uracil-5)-methyltransferase family [PS51687] (14-301)
  IPR010280 (Uracil-5)-methyltransferase family [PTHR11061] (4-300)
  IPR029063 S-adenosyl-L-methionine-dependent methyltransferase superfamily [G3DSA:3.40.50.150] (15-300)
  IPR029063 S-adenosyl-L-methionine-dependent methyltransferase superfamily [SSF53335] (3-299)

Sequence (301 aa):
MPQQPPCPYFGRCGGCALQNSTYEEQLDQKQAVIDQLFPDAQRIIGSKNQFFYRNRMDYAFGPDFSLGLRDKNRGVINIERCLLMSESSNELFAQLRGYARDKGLAAYRSGIMRHAVLREAKNLKSTVFNILTSSEGELPLLDLWERFSHRVQGVVWSINLSPADRSYGDIKQVCGQDYYEEELAGLRFKIPVQSFFQTNIVGAEQIIATVKEFLEPAATDKIYDLYSGTGSIGLSLANQVKAVVGIEENEPATRLSLDNAALNKINNYSVLVGRAENVLKTHDLQADKVVVDPPRPGIHR

Organism: NCBI:txid1802583

Nearest PDB structures (foldseek):
  5xj1-assembly1_A  TM=9.240E-01  e=1.629E-23  Streptococcus pneumoniae TIGR4
  5xj2-assembly2_B  TM=9.283E-01  e=5.842E-23  Streptococcus pneumoniae TIGR4
  1uwv-assembly1_A  TM=8.705E-01  e=1.855E-22  Escherichia coli K-12
  3bt7-assembly2_B  TM=8.055E-01  e=7.872E-16  Escherichia coli
  1xxl-assembly2_B  TM=9.119E-01  e=1.086E-05  Bacillus subtilis